Protein AF-A0AAW0DKE0-F1 (afdb_monomer_lite)

Sequence (280 aa):
MSTQSEEGISLPLLDVRGSENDANPDPFASAAAMEEGHASPSKTNTTNGSETITLESLSRRIDELESGLNAARLELEIGPRVKVTPWRLLNTFLVLGLGVYKSVSTYRGQDTAPTTIDWILGVLWALIAYWISFLENADLGPRGQFFFASDVSGALLPLLLCLIAASIGGLVIWGFIALMIFRADPGSAIEQIQLIIKGIGAMVVYVFVAGFICVACYHGCGCEPIRSSIKGLPDTSWWRHNPSRSHLRHTVFVLQVRATRVKFAVPSSRQQYVVAGPGS

pLDDT: mean 70.83, std 15.31, range [40.34, 96.69]

Organism: NCBI:txid2862362

Foldseek 3Di:
DDDDDDDDDDDDDDDPDDDDDDDDDDPPDDDDDDDDDDDDDDDDDPDPDPPPCDVVNVVVVVVVVVVVVVVVVVVVVVPPPPQDFLVNVVVVVVVVVLVVVVVVCVVVVNPPVSVVVCVVVVVVVVVVVVVLVVVVPDCDPPVNCNRVPPRCVVVCVVLVVQLVVQLVVLVVVLVVVLVVVVPPDPDDPVVNVVVVVVSVVVSVVSSVVSSVVVVCCVVPVPPCPVVVVPPDDSPPDPCNVCVVCVVVVVVVVVVVVVVVVVVPPDDPDDDDDDDDDDDD

Structure (mmCIF, N/CA/C/O backbone):
data_AF-A0AAW0DKE0-F1
#
_entry.id   AF-A0AAW0DKE0-F1
#
loop_
_atom_site.group_PDB
_atom_site.id
_atom_site.type_symbol
_atom_site.label_atom_id
_atom_site.label_alt_id
_atom_site.label_comp_id
_atom_site.label_asym_id
_atom_site.label_entity_id
_atom_site.label_seq_id
_atom_site.pdbx_PDB_ins_code
_atom_site.Cartn_x
_atom_site.Cartn_y
_atom_site.Cartn_z
_atom_site.occupancy
_atom_site.B_iso_or_equiv
_atom_site.auth_seq_id
_atom_site.auth_comp_id
_atom_site.auth_asym_id
_atom_site.auth_atom_id
_atom_site.pdbx_PDB_model_num
ATOM 1 N N . MET A 1 1 ? -25.747 30.816 -43.512 1.00 49.38 1 MET A N 1
ATOM 2 C CA . MET A 1 1 ? -25.411 30.386 -44.883 1.00 49.38 1 MET A CA 1
ATOM 3 C C . MET A 1 1 ? -23.938 30.702 -45.096 1.00 49.38 1 MET A C 1
ATOM 5 O O . MET A 1 1 ? -23.610 31.828 -45.423 1.00 49.38 1 MET A O 1
ATOM 9 N N . SER A 1 2 ? -23.063 29.752 -44.770 1.00 40.34 2 SER A N 1
ATOM 10 C CA . SER A 1 2 ? -21.626 29.798 -45.074 1.00 40.34 2 SER A CA 1
ATOM 11 C C . SER A 1 2 ? -21.044 28.421 -44.762 1.00 40.34 2 SER A C 1
ATOM 13 O O . SER A 1 2 ? -20.922 28.020 -43.607 1.00 40.34 2 SER A O 1
ATOM 15 N N . THR A 1 3 ? -20.801 27.686 -45.835 1.00 56.28 3 THR A N 1
ATOM 16 C CA . THR A 1 3 ? -20.231 26.345 -45.933 1.00 56.28 3 THR A CA 1
ATOM 17 C C . THR A 1 3 ? -18.706 26.404 -45.803 1.00 56.28 3 THR A C 1
ATOM 19 O O . THR A 1 3 ? -18.070 27.147 -46.546 1.00 56.28 3 THR A O 1
ATOM 22 N N . GLN A 1 4 ? -18.119 25.603 -44.914 1.00 47.53 4 GLN A N 1
ATOM 23 C CA . GLN A 1 4 ? -16.700 25.217 -44.936 1.00 47.53 4 GLN A CA 1
ATOM 24 C C . GLN A 1 4 ? -16.685 23.682 -44.930 1.00 47.53 4 GLN A C 1
ATOM 26 O O . GLN A 1 4 ? -17.215 23.079 -44.006 1.00 47.53 4 GLN A O 1
ATOM 31 N N . SER A 1 5 ? -16.439 23.047 -46.076 1.00 56.16 5 SER A N 1
ATOM 32 C CA . SER A 1 5 ? -15.127 22.758 -46.685 1.00 56.16 5 SER A CA 1
ATOM 33 C C . SER A 1 5 ? -14.508 21.516 -46.045 1.00 56.16 5 SER A C 1
ATOM 35 O O . SER A 1 5 ? -13.786 21.602 -45.058 1.00 56.16 5 SER A O 1
ATOM 37 N N . GLU A 1 6 ? -14.854 20.365 -46.621 1.00 52.19 6 GLU A N 1
ATOM 38 C CA . GLU A 1 6 ? -14.267 19.057 -46.343 1.00 52.19 6 GLU A CA 1
ATOM 39 C C . GLU A 1 6 ? -12.826 19.010 -46.873 1.00 52.19 6 GLU A C 1
ATOM 41 O O . GLU A 1 6 ? -12.595 19.160 -48.073 1.00 52.19 6 GLU A O 1
ATOM 46 N N . GLU A 1 7 ? -11.853 18.787 -45.990 1.00 56.72 7 GLU A N 1
ATOM 47 C CA . GLU A 1 7 ? -10.495 18.404 -46.378 1.00 56.72 7 GLU A CA 1
ATOM 48 C C . GLU A 1 7 ? -10.385 16.875 -46.388 1.00 56.72 7 GLU A C 1
ATOM 50 O O . GLU A 1 7 ? -10.538 16.200 -45.368 1.00 56.72 7 GLU A O 1
ATOM 55 N N . GLY A 1 8 ? -10.143 16.331 -47.582 1.00 54.06 8 GLY A N 1
ATOM 56 C CA . GLY A 1 8 ? -9.943 14.910 -47.829 1.00 54.06 8 GLY A CA 1
ATOM 57 C C . GLY A 1 8 ? -8.613 14.413 -47.267 1.00 54.06 8 GLY A C 1
ATOM 58 O O . GLY A 1 8 ? -7.536 14.816 -47.704 1.00 54.06 8 GLY A O 1
ATOM 59 N N . ILE A 1 9 ? -8.695 13.477 -46.324 1.00 59.59 9 ILE A N 1
ATOM 60 C CA . ILE A 1 9 ? -7.547 12.757 -45.775 1.00 59.59 9 ILE A CA 1
ATOM 61 C C . ILE A 1 9 ? -7.190 11.623 -46.741 1.00 59.59 9 ILE A C 1
ATOM 63 O O . ILE A 1 9 ? -7.891 10.618 -46.843 1.00 59.59 9 ILE A O 1
ATOM 67 N N . SER A 1 10 ? -6.085 11.799 -47.462 1.00 58.91 10 SER A N 1
ATOM 68 C CA . SER A 1 10 ? -5.490 10.771 -48.318 1.00 58.91 10 SER A CA 1
ATOM 69 C C . SER A 1 10 ? -4.652 9.818 -47.460 1.00 58.91 10 SER A C 1
ATOM 71 O O . SER A 1 10 ? -3.646 10.222 -46.879 1.00 58.91 10 SER A O 1
ATOM 73 N N . LEU A 1 11 ? -5.077 8.558 -47.356 1.00 59.28 11 LEU A N 1
ATOM 74 C CA . LEU A 1 11 ? -4.346 7.494 -46.660 1.00 59.28 11 LEU A CA 1
ATOM 75 C C . LEU A 1 11 ? -3.170 6.984 -47.517 1.00 59.28 11 LEU A C 1
ATOM 77 O O . LEU A 1 11 ? -3.368 6.703 -48.701 1.00 59.28 11 LEU A O 1
ATOM 81 N N . PRO A 1 12 ? -1.963 6.806 -46.949 1.00 58.62 12 PRO A N 1
ATOM 82 C CA . PRO A 1 12 ? -0.851 6.181 -47.653 1.00 58.62 12 PRO A CA 1
ATOM 83 C C . PRO A 1 12 ? -1.059 4.664 -47.766 1.00 58.62 12 PRO A C 1
ATOM 85 O O . PRO A 1 12 ? -1.181 3.945 -46.775 1.00 58.62 12 PRO A O 1
ATOM 88 N N . LEU A 1 13 ? -1.082 4.199 -49.013 1.00 53.81 13 LEU A N 1
ATOM 89 C CA . LEU A 1 13 ? -1.078 2.803 -49.432 1.00 53.81 13 LEU A CA 1
ATOM 90 C C . LEU A 1 13 ? 0.240 2.142 -48.979 1.00 53.81 13 LEU A C 1
ATOM 92 O O . LEU A 1 13 ? 1.298 2.402 -49.550 1.00 53.81 13 LEU A O 1
ATOM 96 N N . LEU A 1 14 ? 0.190 1.323 -47.927 1.00 55.09 14 LEU A N 1
ATOM 97 C CA . LEU A 1 14 ? 1.329 0.528 -47.459 1.00 55.09 14 LEU A CA 1
ATOM 98 C C . LEU A 1 14 ? 1.453 -0.741 -48.315 1.00 55.09 14 LEU A C 1
ATOM 100 O O . LEU A 1 14 ? 0.669 -1.679 -48.185 1.00 55.09 14 LEU A O 1
ATOM 104 N N . ASP A 1 15 ? 2.446 -0.726 -49.202 1.00 50.91 15 ASP A N 1
ATOM 105 C CA . ASP A 1 15 ? 2.913 -1.845 -50.022 1.00 50.91 15 ASP A CA 1
ATOM 106 C C . ASP A 1 15 ? 3.589 -2.902 -49.127 1.00 50.91 15 ASP A C 1
ATOM 108 O O . ASP A 1 15 ? 4.733 -2.750 -48.693 1.00 50.91 15 ASP A O 1
ATOM 112 N N . VAL A 1 16 ? 2.853 -3.966 -48.791 1.00 56.44 16 VAL A N 1
ATOM 113 C CA . VAL A 1 16 ? 3.382 -5.142 -48.084 1.00 56.44 16 VAL A CA 1
ATOM 114 C C . VAL A 1 16 ? 3.981 -6.082 -49.126 1.00 56.44 16 VAL A C 1
ATOM 116 O O . VAL A 1 16 ? 3.360 -7.049 -49.569 1.00 56.44 16 VAL A O 1
ATOM 119 N N . ARG A 1 17 ? 5.212 -5.775 -49.537 1.00 51.66 17 ARG A N 1
ATOM 120 C CA . ARG A 1 17 ? 6.017 -6.644 -50.393 1.00 51.66 17 ARG A CA 1
ATOM 121 C C . ARG A 1 17 ? 6.734 -7.680 -49.531 1.00 51.66 17 ARG A C 1
ATOM 123 O O . ARG A 1 17 ? 7.545 -7.341 -48.672 1.00 51.66 17 ARG A O 1
ATOM 130 N N . GLY A 1 18 ? 6.379 -8.943 -49.753 1.00 49.50 18 GLY A N 1
ATOM 131 C CA . GLY A 1 18 ? 6.913 -10.100 -49.047 1.00 49.50 18 GLY A CA 1
ATOM 132 C C . GLY A 1 18 ? 8.423 -10.270 -49.206 1.00 49.50 18 GLY A C 1
ATOM 133 O O . GLY A 1 18 ? 8.983 -10.045 -50.278 1.00 49.50 18 GLY A O 1
ATOM 134 N N . SER A 1 19 ? 9.054 -10.720 -48.123 1.00 47.91 19 SER A N 1
ATOM 135 C CA . SER A 1 19 ? 10.380 -11.330 -48.132 1.00 47.91 19 SER A CA 1
ATOM 136 C C . SER A 1 19 ? 10.222 -12.753 -47.615 1.00 47.91 19 SER A C 1
ATOM 138 O O . SER A 1 19 ? 10.311 -13.030 -46.421 1.00 47.91 19 SER A O 1
ATOM 140 N N . GLU A 1 20 ? 9.884 -13.624 -48.554 1.00 55.78 20 GLU A N 1
ATOM 141 C CA . GLU A 1 20 ? 9.979 -15.070 -48.459 1.00 55.78 20 GLU A CA 1
ATOM 142 C C . GLU A 1 20 ? 11.429 -15.458 -48.772 1.00 55.78 20 GLU A C 1
ATOM 144 O O . GLU A 1 20 ? 11.985 -14.955 -49.749 1.00 55.78 20 GLU A O 1
ATOM 149 N N . ASN A 1 21 ? 11.996 -16.319 -47.922 1.00 56.34 21 ASN A N 1
ATOM 150 C CA . ASN A 1 21 ? 13.281 -17.032 -47.998 1.00 56.34 21 ASN A CA 1
ATOM 151 C C . ASN A 1 21 ? 14.180 -16.710 -46.808 1.00 56.34 21 ASN A C 1
ATOM 153 O O . ASN A 1 21 ? 14.761 -15.639 -46.743 1.00 56.34 21 ASN A O 1
ATOM 157 N N . ASP A 1 22 ? 14.292 -17.676 -45.895 1.00 50.09 22 ASP A N 1
ATOM 158 C CA . ASP A 1 22 ? 15.595 -18.188 -45.476 1.00 50.09 22 ASP A CA 1
ATOM 159 C C . ASP A 1 22 ? 15.406 -19.550 -44.799 1.00 50.09 22 ASP A C 1
ATOM 161 O O . ASP A 1 22 ? 14.812 -19.699 -43.728 1.00 50.09 22 ASP A O 1
ATOM 165 N N . ALA A 1 23 ? 15.884 -20.571 -45.505 1.00 51.62 23 ALA A N 1
ATOM 166 C CA . ALA A 1 23 ? 15.991 -21.936 -45.038 1.00 51.62 23 ALA A CA 1
ATOM 167 C C . ALA A 1 23 ? 17.047 -22.006 -43.925 1.00 51.62 23 ALA A C 1
ATOM 169 O O . ALA A 1 23 ? 18.225 -21.742 -44.152 1.00 51.62 23 ALA A O 1
ATOM 170 N N . ASN A 1 24 ? 16.618 -22.381 -42.722 1.00 47.81 24 ASN A N 1
ATOM 171 C CA . ASN A 1 24 ? 17.503 -22.665 -41.599 1.00 47.81 24 ASN A CA 1
ATOM 172 C C . ASN A 1 24 ? 17.879 -24.163 -41.608 1.00 47.81 24 ASN A C 1
ATOM 174 O O . ASN A 1 24 ? 16.968 -24.988 -41.505 1.00 47.81 24 ASN A O 1
ATOM 178 N N . PRO A 1 25 ? 19.166 -24.538 -41.730 1.00 59.19 25 PRO A N 1
ATOM 179 C CA . PRO A 1 25 ? 19.597 -25.930 -41.652 1.00 59.19 25 PRO A CA 1
ATOM 180 C C . PRO A 1 25 ? 19.603 -26.455 -40.205 1.00 59.19 25 PRO A C 1
ATOM 182 O O . PRO A 1 25 ? 19.963 -25.756 -39.256 1.00 59.19 25 PRO A O 1
ATOM 185 N N . ASP A 1 26 ? 19.194 -27.713 -40.051 1.00 46.06 26 ASP A N 1
ATOM 186 C CA . ASP A 1 26 ? 19.057 -28.433 -38.783 1.00 46.06 26 ASP A CA 1
ATOM 187 C C . ASP A 1 26 ? 20.391 -28.586 -38.008 1.00 46.06 26 ASP A C 1
ATOM 189 O O . ASP A 1 26 ? 21.360 -29.116 -38.553 1.00 46.06 26 ASP A O 1
ATOM 193 N N . PRO A 1 27 ? 20.459 -28.222 -36.709 1.00 53.97 27 PRO A N 1
ATOM 194 C CA . PRO A 1 27 ? 21.689 -28.294 -35.907 1.00 53.97 27 PRO A CA 1
ATOM 195 C C . PRO A 1 27 ? 21.914 -29.619 -35.136 1.00 53.97 27 PRO A C 1
ATOM 197 O O . PRO A 1 27 ? 22.725 -29.651 -34.215 1.00 53.97 27 PRO A O 1
ATOM 200 N N . PHE A 1 28 ? 21.223 -30.721 -35.456 1.00 50.78 28 PHE A N 1
ATOM 201 C CA . PHE A 1 28 ? 21.205 -31.928 -34.596 1.00 50.78 28 PHE A CA 1
ATOM 202 C C . PHE A 1 28 ? 22.073 -33.122 -35.045 1.00 50.78 28 PHE A C 1
ATOM 204 O O . PHE A 1 28 ? 21.948 -34.208 -34.485 1.00 50.78 28 PHE A O 1
ATOM 211 N N . ALA A 1 29 ? 22.990 -32.956 -36.000 1.00 51.59 29 ALA A N 1
ATOM 212 C CA . ALA A 1 29 ? 23.684 -34.093 -36.621 1.00 51.59 29 ALA A CA 1
ATOM 213 C C . ALA A 1 29 ? 25.101 -34.436 -36.092 1.00 51.59 29 ALA A C 1
ATOM 215 O O . ALA A 1 29 ? 25.833 -35.134 -36.789 1.00 51.59 29 ALA A O 1
ATOM 216 N N . SER A 1 30 ? 25.565 -33.992 -34.913 1.00 52.53 30 SER A N 1
ATOM 217 C CA . SER A 1 30 ? 26.976 -34.257 -34.514 1.00 52.53 30 SER A CA 1
ATOM 218 C C . SER A 1 30 ? 27.252 -34.449 -33.018 1.00 52.53 30 SER A C 1
ATOM 220 O O . SER A 1 30 ? 28.153 -33.825 -32.470 1.00 52.53 30 SER A O 1
ATOM 222 N N . ALA A 1 31 ? 26.537 -35.355 -32.345 1.00 46.59 31 ALA A N 1
ATOM 223 C CA . ALA A 1 31 ? 26.860 -35.735 -30.961 1.00 46.59 31 ALA A CA 1
ATOM 224 C C . ALA A 1 31 ? 26.859 -37.258 -30.731 1.00 46.59 31 ALA A C 1
ATOM 226 O O . ALA A 1 31 ? 26.264 -37.750 -29.778 1.00 46.59 31 ALA A O 1
ATOM 227 N N . ALA A 1 32 ? 27.516 -38.015 -31.613 1.00 49.94 32 ALA A N 1
ATOM 228 C CA . ALA A 1 32 ? 27.713 -39.455 -31.439 1.00 49.94 32 ALA A CA 1
ATOM 229 C C . ALA A 1 32 ? 29.111 -39.881 -31.914 1.00 49.94 32 ALA A C 1
ATOM 231 O O . ALA A 1 32 ? 29.249 -40.469 -32.979 1.00 49.94 32 ALA A O 1
ATOM 232 N N . ALA A 1 33 ? 30.148 -39.542 -31.144 1.00 49.56 33 ALA A N 1
ATOM 233 C CA . ALA A 1 33 ? 31.450 -40.214 -31.173 1.00 49.56 33 ALA A CA 1
ATOM 234 C C . ALA A 1 33 ? 32.334 -39.684 -30.032 1.00 49.56 33 ALA A C 1
ATOM 236 O O . ALA A 1 33 ? 32.792 -38.551 -30.109 1.00 49.56 33 ALA A O 1
ATOM 237 N N . MET A 1 34 ? 32.544 -40.500 -28.995 1.00 45.69 34 MET A N 1
ATOM 238 C CA . MET A 1 34 ? 33.764 -40.634 -28.173 1.00 45.69 34 MET A CA 1
ATOM 239 C C . MET A 1 34 ? 33.384 -41.105 -26.767 1.00 45.69 34 MET A C 1
ATOM 241 O O . MET A 1 34 ? 33.300 -40.325 -25.823 1.00 45.69 34 MET A O 1
ATOM 245 N N . GLU A 1 35 ? 33.192 -42.413 -26.635 1.00 49.84 35 GLU A N 1
ATOM 246 C CA . GLU A 1 35 ? 33.301 -43.116 -25.363 1.00 49.84 35 GLU A CA 1
ATOM 247 C C . GLU A 1 35 ? 34.195 -44.333 -25.616 1.00 49.84 35 GLU A C 1
ATOM 249 O O . GLU A 1 35 ? 33.775 -45.264 -26.288 1.00 49.84 35 GLU A O 1
ATOM 254 N N . GLU A 1 36 ? 35.458 -44.258 -25.187 1.00 47.41 36 GLU A N 1
ATOM 255 C CA . GLU A 1 36 ? 36.278 -45.387 -24.721 1.00 47.41 36 GLU A CA 1
ATOM 256 C C . GLU A 1 36 ? 37.680 -44.870 -24.363 1.00 47.41 36 GLU A C 1
ATOM 258 O O . GLU A 1 36 ? 38.430 -44.382 -25.206 1.00 47.41 36 GLU A O 1
ATOM 263 N N . GLY A 1 37 ? 38.033 -44.944 -23.079 1.00 46.88 37 GLY A N 1
ATOM 264 C CA . GLY A 1 37 ? 39.319 -44.468 -22.578 1.00 46.88 37 GLY A CA 1
ATOM 265 C C . GLY A 1 37 ? 39.581 -44.919 -21.148 1.00 46.88 37 GLY A C 1
ATOM 266 O O . GLY A 1 37 ? 39.390 -44.165 -20.201 1.00 46.88 37 GLY A O 1
ATOM 267 N N . HIS A 1 38 ? 40.002 -46.175 -21.013 1.00 53.62 38 HIS A N 1
ATOM 268 C CA . HIS A 1 38 ? 40.580 -46.783 -19.815 1.00 53.62 38 HIS A CA 1
ATOM 269 C C . HIS A 1 38 ? 41.684 -45.930 -19.154 1.00 53.62 38 HIS A C 1
ATOM 271 O O . HIS A 1 38 ? 42.673 -45.603 -19.803 1.00 53.62 38 HIS A O 1
ATOM 277 N N . ALA A 1 39 ? 41.598 -45.725 -17.834 1.00 44.47 39 ALA A N 1
ATOM 278 C CA . ALA A 1 39 ? 42.749 -45.619 -16.923 1.00 44.47 39 ALA A CA 1
ATOM 279 C C . ALA A 1 39 ? 42.253 -45.819 -15.472 1.00 44.47 39 ALA A C 1
ATOM 281 O O . ALA A 1 39 ? 41.466 -45.034 -14.963 1.00 44.47 39 ALA A O 1
ATOM 282 N N . SER A 1 40 ? 42.470 -46.992 -14.876 1.00 51.78 40 SER A N 1
ATOM 283 C CA . SER A 1 40 ? 43.629 -47.361 -14.045 1.00 51.78 40 SER A CA 1
ATOM 284 C C . SER A 1 40 ? 43.595 -46.747 -12.625 1.00 51.78 40 SER A C 1
ATOM 286 O O . SER A 1 40 ? 43.734 -45.533 -12.476 1.00 51.78 40 SER A O 1
ATOM 288 N N . PRO A 1 41 ? 43.413 -47.561 -11.563 1.00 54.47 41 PRO A N 1
ATOM 289 C CA . PRO A 1 41 ? 43.302 -47.080 -10.189 1.00 54.47 41 PRO A CA 1
ATOM 290 C C . PRO A 1 41 ? 44.686 -46.743 -9.613 1.00 54.47 41 PRO A C 1
ATOM 292 O O . PRO A 1 41 ? 45.474 -47.627 -9.268 1.00 54.47 41 PRO A O 1
ATOM 295 N N . SER A 1 42 ? 44.983 -45.447 -9.500 1.00 50.97 42 SER A N 1
ATOM 296 C CA . SER A 1 42 ? 46.179 -44.949 -8.815 1.00 50.97 42 SER A CA 1
ATOM 297 C C . SER A 1 42 ? 46.011 -45.058 -7.297 1.00 50.97 42 SER A C 1
ATOM 299 O O . SER A 1 42 ? 45.052 -44.549 -6.716 1.00 50.97 42 SER A O 1
ATOM 301 N N . LYS A 1 43 ? 46.957 -45.756 -6.664 1.00 52.06 43 LYS A N 1
ATOM 302 C CA . LYS A 1 43 ? 47.043 -45.987 -5.220 1.00 52.06 43 LYS A CA 1
ATOM 303 C C . LYS A 1 43 ? 47.275 -44.668 -4.480 1.00 52.06 43 LYS A C 1
ATOM 305 O O . LYS A 1 43 ? 48.283 -43.997 -4.687 1.00 52.06 43 LYS A O 1
ATOM 310 N N . THR A 1 44 ? 46.372 -44.344 -3.563 1.00 47.75 44 THR A N 1
ATOM 311 C CA . THR A 1 44 ? 46.516 -43.257 -2.592 1.00 47.75 44 THR A CA 1
ATOM 312 C C . THR A 1 44 ? 47.561 -43.636 -1.540 1.00 47.75 44 THR A C 1
ATOM 314 O O . THR A 1 44 ? 47.274 -44.407 -0.624 1.00 47.75 44 THR A O 1
ATOM 317 N N . ASN A 1 45 ? 48.779 -43.106 -1.677 1.00 51.88 45 ASN A N 1
ATOM 318 C CA . ASN A 1 45 ? 49.764 -43.073 -0.597 1.00 51.88 45 ASN A CA 1
ATOM 319 C C . ASN A 1 45 ? 49.419 -41.913 0.344 1.00 51.88 45 ASN A C 1
ATOM 321 O O . ASN A 1 45 ? 49.587 -40.741 0.008 1.00 51.88 45 ASN A O 1
ATOM 325 N N . THR A 1 46 ? 48.928 -42.266 1.528 1.00 54.91 46 THR A N 1
ATOM 326 C CA . THR A 1 46 ? 48.666 -41.362 2.649 1.00 54.91 46 THR A CA 1
ATOM 327 C C . THR A 1 46 ? 49.995 -40.956 3.282 1.00 54.91 46 THR A C 1
ATOM 329 O O . THR A 1 46 ? 50.470 -41.574 4.233 1.00 54.91 46 THR A O 1
ATOM 332 N N . THR A 1 47 ? 50.637 -39.938 2.716 1.00 49.78 47 THR A N 1
ATOM 333 C CA . THR A 1 47 ? 51.799 -39.285 3.326 1.00 49.78 47 THR A CA 1
ATOM 334 C C . THR A 1 47 ? 51.296 -38.129 4.178 1.00 49.78 47 THR A C 1
ATOM 336 O O . THR A 1 47 ? 50.759 -37.157 3.654 1.00 49.78 47 THR A O 1
ATOM 339 N N . ASN A 1 48 ? 51.462 -38.252 5.496 1.00 57.81 48 ASN A N 1
ATOM 340 C CA . ASN A 1 48 ? 51.207 -37.205 6.484 1.00 57.81 48 ASN A CA 1
ATOM 341 C C . ASN A 1 48 ? 52.228 -36.068 6.301 1.00 57.81 48 ASN A C 1
ATOM 343 O O . ASN A 1 48 ? 53.205 -35.962 7.041 1.00 57.81 48 ASN A O 1
ATOM 347 N N . GLY A 1 49 ? 52.040 -35.262 5.259 1.00 53.50 49 GLY A N 1
ATOM 348 C CA . GLY A 1 49 ? 52.763 -34.022 5.035 1.00 53.50 49 GLY A CA 1
ATOM 349 C C . GLY A 1 49 ? 52.057 -32.908 5.787 1.00 53.50 49 GLY A C 1
ATOM 350 O O . GLY A 1 49 ? 50.954 -32.516 5.423 1.00 53.50 49 GLY A O 1
ATOM 351 N N . SER A 1 50 ? 52.686 -32.414 6.850 1.00 61.97 50 SER A N 1
ATOM 352 C CA . SER A 1 50 ? 52.316 -31.147 7.473 1.00 61.97 50 SER A CA 1
ATOM 353 C C . SER A 1 50 ? 52.568 -30.033 6.453 1.00 61.97 50 SER A C 1
ATOM 355 O O . SER A 1 50 ? 53.659 -29.467 6.414 1.00 61.97 50 SER A O 1
ATOM 357 N N . GLU A 1 51 ? 51.592 -29.771 5.581 1.00 58.91 51 GLU A N 1
ATOM 358 C CA . GLU A 1 51 ? 51.621 -28.670 4.621 1.00 58.91 51 GLU A CA 1
ATOM 359 C C . GLU A 1 51 ? 51.729 -27.352 5.391 1.00 58.91 51 GLU A C 1
ATOM 361 O O . GLU A 1 51 ? 50.766 -26.848 5.968 1.00 58.91 51 GLU A O 1
ATOM 366 N N . THR A 1 52 ? 52.931 -26.778 5.413 1.00 65.62 52 THR A N 1
ATOM 367 C CA . THR A 1 52 ? 53.126 -25.357 5.682 1.00 65.62 52 THR A CA 1
ATOM 368 C C . THR A 1 52 ? 52.378 -24.585 4.604 1.00 65.62 52 THR A C 1
ATOM 370 O O . THR A 1 52 ? 52.895 -24.383 3.506 1.00 65.62 52 THR A O 1
ATOM 373 N N . ILE A 1 53 ? 51.136 -24.213 4.913 1.00 70.25 53 ILE A N 1
ATOM 374 C CA . ILE A 1 53 ? 50.284 -23.363 4.085 1.00 70.25 53 ILE A CA 1
ATOM 375 C C . ILE A 1 53 ? 51.076 -22.088 3.790 1.00 70.25 53 ILE A C 1
ATOM 377 O O . ILE A 1 53 ? 51.330 -21.275 4.680 1.00 70.25 53 ILE A O 1
ATOM 381 N N . THR A 1 54 ? 51.527 -21.935 2.548 1.00 85.31 54 THR A N 1
ATOM 382 C CA . THR A 1 54 ? 52.274 -20.752 2.125 1.00 85.31 54 THR A CA 1
ATOM 383 C C . THR A 1 54 ? 51.319 -19.564 2.087 1.00 85.31 54 THR A C 1
ATOM 385 O O . THR A 1 54 ? 50.185 -19.688 1.618 1.00 85.31 54 THR A O 1
ATOM 388 N N . LEU A 1 55 ? 51.759 -18.402 2.577 1.00 86.62 55 LEU A N 1
ATOM 389 C CA . LEU A 1 55 ? 50.932 -17.187 2.628 1.00 86.62 55 LEU A CA 1
ATOM 390 C C . LEU A 1 55 ? 50.337 -16.807 1.259 1.00 86.62 55 LEU A C 1
ATOM 392 O O . LEU A 1 55 ? 49.223 -16.296 1.195 1.00 86.62 55 LEU A O 1
ATOM 396 N N . GLU A 1 56 ? 51.023 -17.134 0.163 1.00 88.31 56 GLU A N 1
ATOM 397 C CA . GLU A 1 56 ? 50.531 -16.913 -1.203 1.00 88.31 56 GLU A CA 1
ATOM 398 C C . GLU A 1 56 ? 49.282 -17.742 -1.534 1.00 88.31 56 GLU A C 1
ATOM 400 O O . GLU A 1 56 ? 48.347 -17.239 -2.159 1.00 88.31 56 GLU A O 1
ATOM 405 N N . SER A 1 57 ? 49.221 -18.995 -1.071 1.00 88.62 57 SER A N 1
ATOM 406 C CA . SER A 1 57 ? 48.039 -19.846 -1.265 1.00 88.62 57 SER A CA 1
ATOM 407 C C . SER A 1 57 ? 46.813 -19.300 -0.526 1.00 88.62 57 SER A C 1
ATOM 409 O O . SER A 1 57 ? 45.681 -19.444 -0.990 1.00 88.62 57 SER A O 1
ATOM 411 N N . LEU A 1 58 ? 47.050 -18.627 0.601 1.00 92.44 58 LEU A N 1
ATOM 412 C CA . LEU A 1 58 ? 46.022 -18.009 1.428 1.00 92.44 58 LEU A CA 1
ATOM 413 C C . LEU A 1 58 ? 45.515 -16.710 0.787 1.00 92.44 58 LEU A C 1
ATOM 415 O O . LEU A 1 58 ? 44.305 -16.513 0.713 1.00 92.44 58 LEU A O 1
ATOM 419 N N . SER A 1 59 ? 46.415 -15.892 0.230 1.00 94.75 59 SER A N 1
ATOM 420 C CA . SER A 1 59 ? 46.050 -14.686 -0.529 1.00 94.75 59 SER A CA 1
ATOM 421 C C . SER A 1 59 ? 45.151 -15.015 -1.722 1.00 94.75 59 SER A C 1
ATOM 423 O O . SER A 1 59 ? 44.103 -14.400 -1.886 1.00 94.75 59 SER A O 1
ATOM 425 N N . ARG A 1 60 ? 45.489 -16.048 -2.506 1.00 94.12 60 ARG A N 1
ATOM 426 C CA . ARG A 1 60 ? 44.687 -16.442 -3.677 1.00 94.12 60 ARG A CA 1
ATOM 427 C C . ARG A 1 60 ? 43.265 -16.877 -3.302 1.00 94.12 60 ARG A C 1
ATOM 429 O O . ARG A 1 60 ? 42.314 -16.550 -4.002 1.00 94.12 60 ARG A O 1
ATOM 436 N N . ARG A 1 61 ? 43.109 -17.593 -2.183 1.00 95.06 61 ARG A N 1
ATOM 437 C CA . ARG A 1 61 ? 41.785 -18.009 -1.689 1.00 95.06 61 ARG A CA 1
ATOM 438 C C . ARG A 1 61 ? 40.934 -16.823 -1.244 1.00 95.06 61 ARG A C 1
ATOM 440 O O . ARG A 1 61 ? 39.719 -16.875 -1.403 1.00 95.06 61 ARG A O 1
ATOM 447 N N . ILE A 1 62 ? 41.553 -15.778 -0.692 1.00 96.25 62 ILE A N 1
ATOM 448 C CA . ILE A 1 62 ? 40.850 -14.549 -0.302 1.00 96.25 62 ILE A CA 1
ATOM 449 C C . ILE A 1 62 ? 40.305 -13.841 -1.549 1.00 96.25 62 ILE A C 1
ATOM 451 O O . ILE A 1 62 ? 39.123 -13.503 -1.566 1.00 96.25 62 ILE A O 1
ATOM 455 N N . ASP A 1 63 ? 41.098 -13.726 -2.616 1.00 96.31 63 ASP A N 1
ATOM 456 C CA . ASP A 1 63 ? 40.661 -13.098 -3.873 1.00 96.31 63 ASP A CA 1
ATOM 457 C C . ASP A 1 63 ? 39.524 -13.887 -4.561 1.00 96.31 63 ASP A C 1
ATOM 459 O O . ASP A 1 63 ? 38.559 -13.315 -5.083 1.00 96.31 63 ASP A O 1
ATOM 463 N N . GLU A 1 64 ? 39.587 -15.222 -4.531 1.00 96.06 64 GLU A N 1
ATOM 464 C CA . GLU A 1 64 ? 38.515 -16.093 -5.039 1.00 96.06 64 GLU A CA 1
ATOM 465 C C . GLU A 1 64 ? 37.218 -15.937 -4.228 1.00 96.06 64 GLU A C 1
ATOM 467 O O . GLU A 1 64 ? 36.131 -15.837 -4.803 1.00 96.06 64 GLU A O 1
ATOM 472 N N . LEU A 1 65 ? 37.317 -15.844 -2.899 1.00 96.44 65 LEU A N 1
ATOM 473 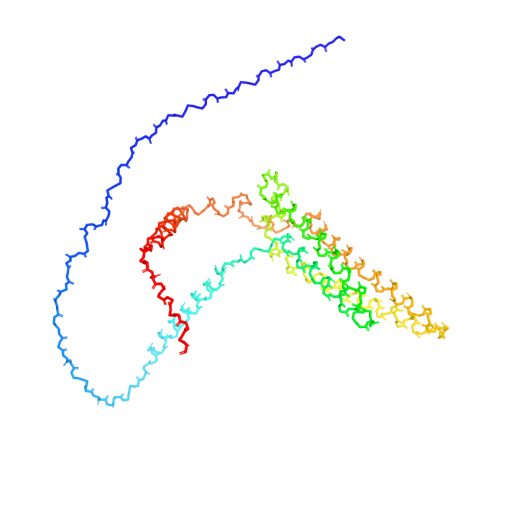C CA . LEU A 1 65 ? 36.171 -15.589 -2.022 1.00 96.44 65 LEU A CA 1
ATOM 474 C C . LEU A 1 65 ? 35.572 -14.199 -2.248 1.00 96.44 65 LEU A C 1
ATOM 476 O O . LEU A 1 65 ? 34.349 -14.067 -2.295 1.00 96.44 65 LEU A O 1
ATOM 480 N N . GLU A 1 66 ? 36.403 -13.174 -2.420 1.00 96.69 66 GLU A N 1
ATOM 481 C CA . GLU A 1 66 ? 35.943 -11.806 -2.648 1.00 96.69 66 GLU A CA 1
ATOM 482 C C . GLU A 1 66 ? 35.268 -11.658 -4.018 1.00 96.69 66 GLU A C 1
ATOM 484 O O . GLU A 1 66 ? 34.193 -11.062 -4.127 1.00 96.69 66 GLU A O 1
ATOM 489 N N . SER A 1 67 ? 35.831 -12.268 -5.063 1.00 95.81 67 SER A N 1
ATOM 490 C CA . SER A 1 67 ? 35.207 -12.281 -6.390 1.00 95.81 67 SER A CA 1
ATOM 491 C C . SER A 1 67 ? 33.880 -13.051 -6.402 1.00 95.81 67 SER A C 1
ATOM 493 O O . SER A 1 67 ? 32.896 -12.557 -6.963 1.00 95.81 67 SER A O 1
ATOM 495 N N . GLY A 1 68 ? 33.805 -14.199 -5.719 1.00 94.25 68 GLY A N 1
ATOM 496 C CA . GLY A 1 68 ? 32.569 -14.966 -5.554 1.00 94.25 68 GLY A CA 1
ATOM 497 C C . GLY A 1 68 ? 31.503 -14.204 -4.762 1.00 94.25 68 GLY A C 1
ATOM 498 O O . GLY A 1 68 ? 30.336 -14.177 -5.159 1.00 94.25 68 GLY A O 1
ATOM 499 N N . LEU A 1 69 ? 31.901 -13.515 -3.690 1.00 94.69 69 LEU A N 1
ATOM 500 C CA . LEU A 1 69 ? 31.008 -12.673 -2.893 1.00 94.69 69 LEU A CA 1
ATOM 501 C C . LEU A 1 69 ? 30.470 -11.493 -3.712 1.00 94.69 69 LEU A C 1
ATOM 503 O O . LEU A 1 69 ? 29.278 -11.192 -3.644 1.00 94.69 69 LEU A O 1
ATOM 507 N N . ASN A 1 70 ? 31.317 -10.848 -4.516 1.00 95.19 70 ASN A N 1
ATOM 508 C CA . ASN A 1 70 ? 30.909 -9.745 -5.384 1.00 95.19 70 ASN A CA 1
ATOM 509 C C . ASN A 1 70 ? 29.972 -10.212 -6.508 1.00 95.19 70 ASN A C 1
ATOM 511 O O . ASN A 1 70 ? 28.994 -9.524 -6.802 1.00 95.19 70 ASN A O 1
ATOM 515 N N . ALA A 1 71 ? 30.205 -11.393 -7.087 1.00 89.69 71 ALA A N 1
ATOM 516 C CA . ALA A 1 71 ? 29.303 -11.991 -8.070 1.00 89.69 71 ALA A CA 1
ATOM 517 C C . ALA A 1 71 ? 27.936 -12.336 -7.455 1.00 89.69 71 ALA A C 1
ATOM 519 O O . ALA A 1 71 ? 26.905 -11.969 -8.019 1.00 89.69 71 ALA A O 1
ATOM 520 N N . ALA A 1 72 ? 27.919 -12.947 -6.266 1.00 84.88 72 ALA A N 1
ATOM 521 C CA . ALA A 1 72 ? 26.687 -13.248 -5.536 1.00 84.88 72 ALA A CA 1
ATOM 522 C C . ALA A 1 72 ? 25.934 -11.971 -5.130 1.00 84.88 72 ALA A C 1
ATOM 524 O O . ALA A 1 72 ? 24.709 -11.909 -5.222 1.00 84.88 72 ALA A O 1
ATOM 525 N N . ARG A 1 73 ? 26.657 -10.916 -4.733 1.00 86.81 73 ARG A N 1
ATOM 526 C CA . ARG A 1 73 ? 26.074 -9.601 -4.442 1.00 86.81 73 ARG A CA 1
ATOM 527 C C . ARG A 1 73 ? 25.437 -8.986 -5.686 1.00 86.81 73 ARG A C 1
ATOM 529 O O . ARG A 1 73 ? 24.334 -8.458 -5.581 1.00 86.81 73 ARG A O 1
ATOM 536 N N . LEU A 1 74 ? 26.088 -9.095 -6.845 1.00 83.44 74 LEU A N 1
ATOM 537 C CA . LEU A 1 74 ? 25.545 -8.618 -8.117 1.00 83.44 74 LEU A CA 1
ATOM 538 C C . LEU A 1 74 ? 24.294 -9.410 -8.521 1.00 83.44 74 LEU A C 1
ATOM 540 O O . LEU A 1 74 ? 23.317 -8.832 -8.991 1.00 83.44 74 LEU A O 1
ATOM 544 N N . GLU A 1 75 ? 24.296 -10.725 -8.305 1.00 80.56 75 GLU A N 1
ATOM 545 C CA . GLU A 1 75 ? 23.146 -11.586 -8.583 1.00 80.56 75 GLU A CA 1
ATOM 546 C C . GLU A 1 75 ? 21.959 -11.253 -7.665 1.00 80.56 75 GLU A C 1
ATOM 548 O O . GLU A 1 75 ? 20.819 -11.159 -8.125 1.00 80.56 75 GLU A O 1
ATOM 553 N N . LEU A 1 76 ? 22.232 -10.950 -6.392 1.00 78.44 76 LEU A N 1
ATOM 554 C CA . LEU A 1 76 ? 21.228 -10.488 -5.432 1.00 78.44 76 LEU A CA 1
ATOM 555 C C . LEU A 1 76 ? 20.697 -9.085 -5.781 1.00 78.44 76 LEU A C 1
ATOM 557 O O . LEU A 1 76 ? 19.530 -8.786 -5.530 1.00 78.44 76 LEU A O 1
ATOM 561 N N . GLU A 1 77 ? 21.512 -8.245 -6.426 1.00 74.38 77 GLU A N 1
ATOM 562 C CA . GLU A 1 77 ? 21.103 -6.931 -6.941 1.00 74.38 77 GLU A CA 1
ATOM 563 C C . GLU A 1 77 ? 20.266 -7.004 -8.235 1.00 74.38 77 GLU A C 1
ATOM 565 O O . GLU A 1 77 ? 19.473 -6.094 -8.513 1.00 74.38 77 GLU A O 1
ATOM 570 N N . ILE A 1 78 ? 20.419 -8.088 -9.008 1.00 74.62 78 ILE A N 1
ATOM 571 C CA . ILE A 1 78 ? 19.704 -8.363 -10.271 1.00 74.62 78 ILE A CA 1
ATOM 572 C C . ILE A 1 78 ? 18.465 -9.249 -10.049 1.00 74.62 78 ILE A C 1
ATOM 574 O O . ILE A 1 78 ? 17.687 -9.469 -10.985 1.00 74.62 78 ILE A O 1
ATOM 578 N N . GLY A 1 79 ? 18.222 -9.702 -8.814 1.00 75.94 79 GLY A N 1
ATOM 579 C CA . GLY A 1 79 ? 16.996 -10.402 -8.442 1.00 75.94 79 GLY A CA 1
ATOM 580 C C . GLY A 1 79 ? 15.759 -9.681 -9.002 1.00 75.94 79 GLY A C 1
ATOM 581 O O . GLY A 1 79 ? 15.757 -8.446 -9.050 1.00 75.94 79 GLY A O 1
ATOM 582 N N . PRO A 1 80 ? 14.722 -10.406 -9.475 1.00 74.75 80 PRO A N 1
ATOM 583 C CA . PRO A 1 80 ? 13.566 -9.803 -10.128 1.00 74.75 80 PRO A CA 1
ATOM 584 C C . PRO A 1 80 ? 12.983 -8.703 -9.242 1.00 74.75 80 PRO A C 1
ATOM 586 O O . PRO A 1 80 ? 12.308 -8.985 -8.251 1.00 74.75 80 PRO A O 1
ATOM 589 N N . ARG A 1 81 ? 13.275 -7.438 -9.569 1.00 73.25 81 ARG A N 1
ATOM 590 C CA . ARG A 1 81 ? 12.773 -6.314 -8.784 1.00 73.25 81 ARG A CA 1
ATOM 591 C C . ARG A 1 81 ? 11.261 -6.361 -8.880 1.00 73.25 81 ARG A C 1
ATOM 593 O O . ARG A 1 81 ? 10.693 -6.220 -9.966 1.00 73.25 81 ARG A O 1
ATOM 600 N N . VAL A 1 82 ? 10.619 -6.626 -7.747 1.00 80.19 82 VAL A N 1
ATOM 601 C CA . VAL A 1 82 ? 9.166 -6.607 -7.653 1.00 80.19 82 VAL A CA 1
ATOM 602 C C . VAL A 1 82 ? 8.753 -5.176 -7.938 1.00 80.19 82 VAL A C 1
ATOM 604 O O . VAL A 1 82 ? 8.959 -4.289 -7.115 1.00 80.19 82 VAL A O 1
ATOM 607 N N . LYS A 1 83 ? 8.211 -4.948 -9.134 1.00 83.00 83 LYS A N 1
ATOM 608 C CA . LYS A 1 83 ? 7.699 -3.637 -9.515 1.00 83.00 83 LYS A CA 1
ATOM 609 C C . LYS A 1 83 ? 6.602 -3.260 -8.533 1.00 83.00 83 LYS A C 1
ATOM 611 O O . LYS A 1 83 ? 5.573 -3.941 -8.440 1.00 83.00 83 LYS A O 1
ATOM 616 N N . VAL A 1 84 ? 6.851 -2.196 -7.782 1.00 84.50 84 VAL A N 1
ATOM 617 C CA . VAL A 1 84 ? 5.866 -1.625 -6.877 1.00 84.50 84 VAL A CA 1
ATOM 618 C C . VAL A 1 84 ? 5.100 -0.600 -7.690 1.00 84.50 84 VAL A C 1
ATOM 620 O O . VAL A 1 84 ? 5.611 0.474 -7.993 1.00 84.50 84 VAL A O 1
ATOM 623 N N . THR A 1 85 ? 3.894 -0.973 -8.103 1.00 88.88 85 THR A N 1
ATOM 624 C CA . THR A 1 85 ? 2.999 -0.092 -8.853 1.00 88.88 85 THR A CA 1
ATOM 625 C C . THR A 1 85 ? 2.063 0.627 -7.877 1.00 88.88 85 THR A C 1
ATOM 627 O O . THR A 1 85 ? 1.732 0.060 -6.826 1.00 88.88 85 THR A O 1
ATOM 630 N N . PRO A 1 86 ? 1.593 1.849 -8.192 1.00 84.81 86 PRO A N 1
ATOM 631 C CA . PRO A 1 86 ? 0.609 2.561 -7.374 1.00 84.81 86 PRO A CA 1
ATOM 632 C C . PRO A 1 86 ? -0.629 1.708 -7.065 1.00 84.81 86 PRO A C 1
ATOM 634 O O . PRO A 1 86 ? -1.130 1.711 -5.941 1.00 84.81 86 PRO A O 1
ATOM 637 N N . TRP A 1 87 ? -1.062 0.897 -8.033 1.00 87.31 87 TRP A N 1
ATOM 638 C CA . TRP A 1 87 ? -2.155 -0.058 -7.869 1.00 87.31 87 TRP A CA 1
ATOM 639 C C . TRP A 1 87 ? -1.918 -1.085 -6.747 1.00 87.31 87 TRP A C 1
ATOM 641 O O . TRP A 1 87 ? -2.804 -1.352 -5.930 1.00 87.31 87 TRP A O 1
ATOM 651 N N . ARG A 1 88 ? -0.709 -1.656 -6.665 1.00 86.94 88 ARG A N 1
ATOM 652 C CA . ARG A 1 88 ? -0.344 -2.616 -5.606 1.00 86.94 88 ARG A CA 1
ATOM 653 C C . ARG A 1 88 ? -0.261 -1.948 -4.237 1.00 86.94 88 ARG A C 1
ATOM 655 O O . ARG A 1 88 ? -0.664 -2.550 -3.241 1.00 86.94 88 ARG A O 1
ATOM 662 N N . LEU A 1 89 ? 0.217 -0.705 -4.185 1.00 83.88 89 LEU A N 1
ATOM 663 C CA . LEU A 1 89 ? 0.227 0.077 -2.948 1.00 83.88 89 LEU A CA 1
ATOM 664 C C . LEU A 1 89 ? -1.188 0.338 -2.441 1.00 83.88 89 LEU A C 1
ATOM 666 O O . LEU A 1 89 ? -1.458 0.067 -1.275 1.00 83.88 89 LEU A O 1
ATOM 670 N N . LEU A 1 90 ? -2.098 0.782 -3.310 1.00 84.81 90 LEU A N 1
ATOM 671 C CA . LEU A 1 90 ? -3.490 1.042 -2.942 1.00 84.81 90 LEU A CA 1
ATOM 672 C C . LEU A 1 90 ? -4.163 -0.200 -2.337 1.00 84.81 90 LEU A C 1
ATOM 674 O O . LEU A 1 90 ? -4.762 -0.114 -1.267 1.00 84.81 90 LEU A O 1
ATOM 678 N N . ASN A 1 91 ? -3.992 -1.363 -2.973 1.00 88.12 91 ASN A N 1
ATOM 679 C CA . ASN A 1 91 ? -4.491 -2.635 -2.445 1.00 88.12 91 ASN A CA 1
ATOM 680 C C . ASN A 1 91 ? -3.912 -2.958 -1.060 1.00 88.12 91 ASN A C 1
ATOM 682 O O . ASN A 1 91 ? -4.641 -3.360 -0.156 1.00 88.12 91 ASN A O 1
ATOM 686 N N . THR A 1 92 ? -2.608 -2.745 -0.876 1.00 86.44 92 THR A N 1
ATOM 687 C CA . THR A 1 92 ? -1.929 -3.024 0.397 1.00 86.44 92 THR A CA 1
ATOM 688 C C . THR A 1 92 ? -2.436 -2.100 1.507 1.00 86.44 92 THR A C 1
ATOM 690 O O . THR A 1 92 ? -2.733 -2.564 2.607 1.00 86.44 92 THR A O 1
ATOM 693 N N . PHE A 1 93 ? -2.604 -0.805 1.217 1.00 82.75 93 PHE A N 1
ATOM 694 C CA . PHE A 1 93 ? -3.166 0.165 2.160 1.00 82.75 93 PHE A CA 1
ATOM 695 C C . PHE A 1 93 ? -4.600 -0.169 2.559 1.00 82.75 93 PHE A C 1
ATOM 697 O O . PHE A 1 93 ? -4.958 -0.014 3.725 1.00 82.75 93 PHE A O 1
ATOM 704 N N . LEU A 1 94 ? -5.412 -0.652 1.621 1.00 86.25 94 LEU A N 1
ATOM 705 C CA . LEU A 1 94 ? -6.798 -0.997 1.905 1.00 86.25 94 LEU A CA 1
ATOM 706 C C . LEU A 1 94 ? -6.903 -2.229 2.812 1.00 86.25 94 LEU A C 1
ATOM 708 O O . LEU A 1 94 ? -7.629 -2.192 3.803 1.00 86.25 94 LEU A O 1
ATOM 712 N N . VAL A 1 95 ? -6.112 -3.273 2.545 1.00 87.88 95 VAL A N 1
ATOM 713 C CA . VAL A 1 95 ? -6.029 -4.461 3.414 1.00 87.88 95 VAL A CA 1
ATOM 714 C C . VAL A 1 95 ? -5.541 -4.086 4.815 1.00 87.88 95 VAL A C 1
ATOM 716 O O . VAL A 1 95 ? -6.132 -4.513 5.808 1.00 87.88 95 VAL A O 1
ATOM 719 N N . LEU A 1 96 ? -4.504 -3.249 4.912 1.00 85.06 96 LEU A N 1
ATOM 720 C CA . LEU A 1 96 ? -4.011 -2.751 6.198 1.00 85.06 96 LEU A CA 1
ATOM 721 C C . LEU A 1 96 ? -5.083 -1.943 6.943 1.00 85.06 96 LEU A C 1
ATOM 723 O O . LEU A 1 96 ? -5.298 -2.167 8.133 1.00 85.06 96 LEU A O 1
ATOM 727 N N . GLY A 1 97 ? -5.790 -1.048 6.249 1.00 81.19 97 GLY A N 1
ATOM 728 C CA . GLY A 1 97 ? -6.865 -0.238 6.825 1.00 81.19 97 GLY A CA 1
ATOM 729 C C . GLY A 1 97 ? -8.011 -1.084 7.381 1.00 81.19 97 GLY A C 1
ATOM 730 O O . GLY A 1 97 ? -8.446 -0.857 8.512 1.00 81.19 97 GLY A O 1
ATOM 731 N N . LEU A 1 98 ? -8.450 -2.103 6.635 1.00 84.81 98 LEU A N 1
ATOM 732 C CA . LEU A 1 98 ? -9.474 -3.050 7.090 1.00 84.81 98 LEU A CA 1
ATOM 733 C C . LEU A 1 98 ? -9.002 -3.863 8.304 1.00 84.81 98 LEU A C 1
ATOM 735 O O . LEU A 1 98 ? -9.756 -4.023 9.264 1.00 84.81 98 LEU A O 1
ATOM 739 N N . GLY A 1 99 ? -7.743 -4.315 8.312 1.00 84.88 99 GLY A N 1
ATOM 740 C CA . GLY A 1 99 ? -7.161 -5.037 9.447 1.00 84.88 99 GLY A CA 1
ATOM 741 C C . GLY A 1 99 ? -7.114 -4.200 10.730 1.00 84.88 99 GLY A C 1
ATOM 742 O O . GLY A 1 99 ? -7.488 -4.680 11.806 1.00 84.88 99 GLY A O 1
ATOM 743 N N . VAL A 1 100 ? -6.722 -2.926 10.621 1.00 82.31 100 VAL A N 1
ATOM 744 C CA . VAL A 1 100 ? -6.720 -1.985 11.754 1.00 82.31 100 VAL A CA 1
ATOM 745 C C . VAL A 1 100 ? -8.145 -1.718 12.235 1.00 82.31 100 VAL A C 1
ATOM 747 O O . VAL A 1 100 ? -8.408 -1.819 13.434 1.00 82.31 100 VAL A O 1
ATOM 750 N N . TYR A 1 101 ? -9.076 -1.438 11.319 1.00 83.25 101 TYR A N 1
ATOM 751 C CA . TYR A 1 101 ? -10.483 -1.214 11.657 1.00 83.25 101 TYR A CA 1
ATOM 752 C C . TYR A 1 101 ? -11.080 -2.403 12.420 1.00 83.25 101 TYR A C 1
ATOM 754 O O . TYR A 1 101 ? -11.695 -2.226 13.473 1.00 83.25 101 TYR A O 1
ATOM 762 N N . LYS A 1 102 ? -10.833 -3.624 11.934 1.00 81.81 102 LYS A N 1
ATOM 763 C CA . LYS A 1 102 ? -11.291 -4.860 12.572 1.00 81.81 102 LYS A CA 1
ATOM 764 C C . LYS A 1 102 ? -10.722 -5.015 13.976 1.00 81.81 102 LYS A C 1
ATOM 766 O O . LYS A 1 102 ? -11.481 -5.255 14.907 1.00 81.81 102 LYS A O 1
ATOM 771 N N . SER A 1 103 ? -9.417 -4.794 14.132 1.00 85.12 103 SER A N 1
ATOM 772 C CA . SER A 1 103 ? -8.742 -4.872 15.431 1.00 85.12 103 SER A CA 1
ATOM 773 C C . SER A 1 103 ? -9.379 -3.918 16.446 1.00 85.12 103 SER A C 1
ATOM 775 O O . SER A 1 103 ? -9.720 -4.327 17.554 1.00 85.12 103 SER A O 1
ATOM 777 N N . VAL A 1 104 ? -9.624 -2.664 16.049 1.00 81.12 104 VAL A N 1
ATOM 778 C CA . VAL A 1 104 ? -10.260 -1.653 16.911 1.00 81.12 104 VAL A CA 1
ATOM 779 C C . VAL A 1 104 ? -11.691 -2.042 17.293 1.00 81.12 104 VAL A C 1
ATOM 781 O O . VAL A 1 104 ? -12.078 -1.864 18.448 1.00 81.12 104 VAL A O 1
ATOM 784 N N . SER A 1 105 ? -12.476 -2.581 16.361 1.00 81.44 105 SER A N 1
ATOM 785 C CA . SER A 1 105 ? -13.849 -3.019 16.644 1.00 81.44 105 SER A CA 1
ATOM 786 C C . SER A 1 105 ? -13.901 -4.243 17.561 1.00 81.44 105 SER A C 1
ATOM 788 O O . SER A 1 105 ? -14.730 -4.279 18.472 1.00 81.44 105 SER A O 1
ATOM 790 N N . THR A 1 106 ? -12.983 -5.202 17.401 1.00 85.56 106 THR A N 1
ATOM 791 C CA . THR A 1 106 ? -12.876 -6.363 18.298 1.00 85.56 106 THR A CA 1
ATOM 792 C C . THR A 1 106 ? -12.542 -5.936 19.728 1.00 85.56 106 THR A C 1
ATOM 794 O O . THR A 1 106 ? -13.154 -6.433 20.670 1.00 85.56 106 THR A O 1
ATOM 797 N N . TYR A 1 107 ? -11.667 -4.941 19.916 1.00 87.25 107 TYR A N 1
ATOM 798 C CA . TYR A 1 107 ? -11.390 -4.395 21.252 1.00 87.25 107 TYR A CA 1
ATOM 799 C C . TYR A 1 107 ? -12.615 -3.770 21.940 1.00 87.25 107 TYR A C 1
ATOM 801 O O . TYR A 1 107 ? -12.605 -3.598 23.157 1.00 87.25 107 TYR A O 1
ATOM 809 N N . ARG A 1 108 ? -13.680 -3.441 21.197 1.00 84.75 108 ARG A N 1
ATOM 810 C CA . ARG A 1 108 ? -14.929 -2.883 21.743 1.00 84.75 108 ARG A CA 1
ATOM 811 C C . ARG A 1 108 ? -15.992 -3.937 22.058 1.00 84.75 108 ARG A C 1
ATOM 813 O O . ARG A 1 108 ? -17.099 -3.560 22.434 1.00 84.75 108 ARG A O 1
ATOM 820 N N . GLY A 1 109 ? -15.692 -5.226 21.883 1.00 90.81 109 GLY A N 1
ATOM 821 C CA . GLY A 1 109 ? -16.653 -6.314 22.104 1.00 90.81 109 GLY A CA 1
ATOM 822 C C . GLY A 1 109 ? -17.835 -6.300 21.126 1.00 90.81 109 GLY A C 1
ATOM 823 O O . GLY A 1 109 ? -18.903 -6.822 21.434 1.00 90.81 109 GLY A O 1
ATOM 824 N N . GLN A 1 110 ? -17.682 -5.655 19.966 1.00 84.38 110 GLN A N 1
ATOM 825 C CA . GLN A 1 110 ? -18.678 -5.684 18.899 1.00 84.38 110 GLN A CA 1
ATOM 826 C C . GLN A 1 110 ? -18.336 -6.829 17.946 1.00 84.38 110 GLN A C 1
ATOM 828 O O . GLN A 1 110 ? -17.533 -6.641 17.040 1.00 84.38 110 GLN A O 1
ATOM 833 N N . ASP A 1 111 ? -18.936 -8.003 18.123 1.00 83.50 111 ASP A N 1
ATOM 834 C CA . ASP A 1 111 ? -18.549 -9.184 17.329 1.00 83.50 111 ASP A CA 1
ATOM 835 C C . ASP A 1 111 ? -19.259 -9.262 15.962 1.00 83.50 111 ASP A C 1
ATOM 837 O O . ASP A 1 111 ? -18.701 -9.733 14.967 1.00 83.50 111 ASP A O 1
ATOM 841 N N . THR A 1 112 ? -20.490 -8.753 15.865 1.00 88.12 112 THR A N 1
ATOM 842 C CA . THR A 1 112 ? -21.328 -8.888 14.659 1.00 88.12 112 THR A CA 1
ATOM 843 C C . THR A 1 112 ? -21.181 -7.728 13.674 1.00 88.12 112 THR A C 1
ATOM 845 O O . THR A 1 112 ? -21.069 -7.953 12.468 1.00 88.12 112 THR A O 1
ATOM 848 N N . ALA A 1 113 ? -21.123 -6.488 14.165 1.00 80.88 113 ALA A N 1
ATOM 849 C CA . ALA A 1 113 ? -21.016 -5.292 13.327 1.00 80.88 113 ALA A CA 1
ATOM 850 C C . ALA A 1 113 ? -19.762 -5.254 12.419 1.00 80.88 113 ALA A C 1
ATOM 852 O O . ALA A 1 113 ? -19.927 -5.078 11.207 1.00 80.88 113 ALA A O 1
ATOM 853 N N . PRO A 1 114 ? -18.522 -5.463 12.914 1.00 83.69 114 PRO A N 1
ATOM 854 C CA . PRO A 1 114 ? -17.337 -5.381 12.059 1.00 83.69 114 PRO A CA 1
ATOM 855 C C . PRO A 1 114 ? -17.321 -6.470 10.995 1.00 83.69 114 PRO A C 1
ATOM 857 O O . PRO A 1 114 ? -16.888 -6.210 9.879 1.00 83.69 114 PRO A O 1
ATOM 860 N N . THR A 1 115 ? -17.853 -7.653 11.308 1.00 87.62 115 THR A N 1
ATOM 861 C CA . THR A 1 115 ? -17.948 -8.758 10.354 1.00 87.62 115 THR A CA 1
ATOM 862 C C . THR A 1 115 ? -18.805 -8.363 9.155 1.00 87.62 115 THR A C 1
ATOM 864 O O . THR A 1 115 ? -18.375 -8.530 8.019 1.00 87.62 115 THR A O 1
ATOM 867 N N . THR A 1 116 ? -19.983 -7.769 9.376 1.00 87.56 116 THR A N 1
ATOM 868 C CA . THR A 1 116 ? -20.850 -7.334 8.264 1.00 87.56 116 THR A CA 1
ATOM 869 C C . THR A 1 116 ? -20.211 -6.255 7.388 1.00 87.56 116 THR A C 1
ATOM 871 O O . THR A 1 116 ? -20.341 -6.297 6.166 1.00 87.56 116 THR A O 1
ATOM 874 N N . ILE A 1 117 ? -19.472 -5.324 7.992 1.00 83.94 117 ILE A N 1
ATOM 875 C CA . ILE A 1 117 ? -18.772 -4.258 7.267 1.00 83.94 117 ILE A CA 1
ATOM 876 C C . ILE A 1 117 ? -17.610 -4.827 6.442 1.00 83.94 117 ILE A C 1
ATOM 878 O O . ILE A 1 117 ? -17.418 -4.398 5.307 1.00 83.94 117 ILE A O 1
ATOM 882 N N . ASP A 1 118 ? -16.890 -5.819 6.972 1.00 87.19 118 ASP A N 1
ATOM 883 C CA . ASP A 1 118 ? -15.809 -6.533 6.277 1.00 87.19 118 ASP A CA 1
ATOM 884 C C . ASP A 1 118 ? -16.332 -7.194 4.991 1.00 87.19 118 ASP A C 1
ATOM 886 O O . ASP A 1 118 ? -15.761 -7.030 3.914 1.00 87.19 118 ASP A O 1
ATOM 890 N N . TRP A 1 119 ? -17.497 -7.849 5.071 1.00 92.56 119 TRP A N 1
ATOM 891 C CA . TRP A 1 119 ? -18.154 -8.441 3.903 1.00 92.56 119 TRP A CA 1
ATOM 892 C C . TRP A 1 119 ? -18.549 -7.396 2.858 1.00 92.56 119 TRP A C 1
ATOM 894 O O . TRP A 1 119 ? -18.241 -7.562 1.678 1.00 92.56 119 TRP A O 1
ATOM 904 N N . ILE A 1 120 ? -19.211 -6.312 3.273 1.00 88.50 120 ILE A N 1
ATOM 905 C CA . ILE A 1 120 ? -19.683 -5.274 2.344 1.00 88.50 120 ILE A CA 1
ATOM 906 C C . ILE A 1 120 ? -18.496 -4.585 1.659 1.00 88.50 120 ILE A C 1
ATOM 908 O O . ILE A 1 120 ? -18.490 -4.448 0.434 1.00 88.50 120 ILE A O 1
ATOM 912 N N . LEU A 1 121 ? -17.479 -4.183 2.427 1.00 86.62 121 LEU A N 1
ATOM 913 C CA . LEU A 1 121 ? -16.289 -3.525 1.886 1.00 86.62 121 LEU A CA 1
ATOM 914 C C . LEU A 1 121 ? -15.455 -4.475 1.0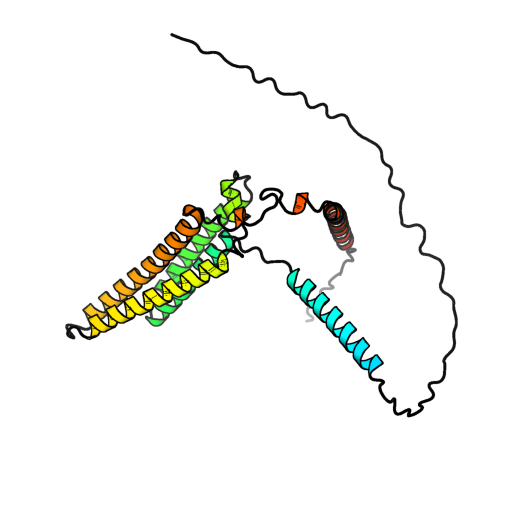30 1.00 86.62 121 LEU A C 1
ATOM 916 O O . LEU A 1 121 ? -14.972 -4.058 -0.020 1.00 86.62 121 LEU A O 1
ATOM 920 N N . GLY A 1 122 ? -15.332 -5.744 1.422 1.00 89.00 122 GLY A N 1
ATOM 921 C CA . GLY A 1 122 ? -14.641 -6.762 0.639 1.00 89.00 122 GLY A CA 1
ATOM 922 C C . GLY A 1 122 ? -15.284 -6.977 -0.731 1.00 89.00 122 GLY A C 1
ATOM 923 O O . GLY A 1 122 ? -14.585 -6.955 -1.743 1.00 89.00 122 GLY A O 1
ATOM 924 N N . VAL A 1 123 ? -16.615 -7.109 -0.790 1.00 91.06 123 VAL A N 1
ATOM 925 C CA . VAL A 1 123 ? -17.354 -7.269 -2.057 1.00 91.06 123 VAL A CA 1
ATOM 926 C C . VAL A 1 123 ? -17.257 -6.011 -2.918 1.00 91.06 123 VAL A C 1
ATOM 928 O O . VAL A 1 123 ? -16.970 -6.104 -4.113 1.00 91.06 123 VAL A O 1
ATOM 931 N N . LEU A 1 124 ? -17.453 -4.831 -2.322 1.00 88.62 124 LEU A N 1
ATOM 932 C CA . LEU A 1 124 ? -17.346 -3.561 -3.039 1.00 88.62 124 LEU A CA 1
ATOM 933 C C . LEU A 1 124 ? -15.935 -3.364 -3.611 1.00 88.62 124 LEU A C 1
ATOM 935 O O . LEU A 1 124 ? -15.786 -2.985 -4.773 1.00 88.62 124 LEU A O 1
ATOM 939 N N . TRP A 1 125 ? -14.902 -3.666 -2.823 1.00 92.81 125 TRP A N 1
ATOM 940 C CA . TRP A 1 125 ? -13.515 -3.566 -3.260 1.00 92.81 125 TRP A CA 1
ATOM 941 C C . TRP A 1 125 ? -13.177 -4.574 -4.354 1.00 92.81 125 TRP A C 1
ATOM 943 O O . TRP A 1 125 ? -12.555 -4.200 -5.345 1.00 92.81 125 TRP A O 1
ATOM 953 N N . ALA A 1 126 ? -13.625 -5.826 -4.227 1.00 90.94 126 ALA A N 1
ATOM 954 C CA . ALA A 1 126 ? -13.430 -6.843 -5.256 1.00 90.94 126 ALA A CA 1
ATOM 955 C C . ALA A 1 126 ? -14.056 -6.421 -6.593 1.00 90.94 126 ALA A C 1
ATOM 957 O O . ALA A 1 126 ? -13.437 -6.598 -7.642 1.00 90.94 126 ALA A O 1
ATOM 958 N N . LEU A 1 127 ? -15.241 -5.802 -6.560 1.00 92.44 127 LEU A N 1
ATOM 959 C CA . LEU A 1 127 ? -15.891 -5.273 -7.755 1.00 92.44 127 LEU A CA 1
ATOM 960 C C . LEU A 1 127 ? -15.076 -4.131 -8.378 1.00 92.44 127 LEU A C 1
ATOM 962 O O . LEU A 1 127 ? -14.819 -4.149 -9.580 1.00 92.44 127 LEU A O 1
ATOM 966 N N . ILE A 1 128 ? -14.622 -3.165 -7.574 1.00 88.69 128 ILE A N 1
ATOM 967 C CA . ILE A 1 128 ? -13.765 -2.065 -8.046 1.00 88.69 128 ILE A CA 1
ATOM 968 C C . ILE A 1 128 ? -12.469 -2.617 -8.655 1.00 88.69 128 ILE A C 1
ATOM 970 O O . ILE A 1 128 ? -12.092 -2.228 -9.758 1.00 88.69 128 ILE A O 1
ATOM 974 N N . ALA A 1 129 ? -11.812 -3.554 -7.973 1.00 90.19 129 ALA A N 1
ATOM 975 C CA . ALA A 1 129 ? -10.584 -4.181 -8.444 1.00 90.19 129 ALA A CA 1
ATOM 976 C C . ALA A 1 129 ? -10.787 -4.969 -9.741 1.00 90.19 129 ALA A C 1
ATOM 978 O O . ALA A 1 129 ? -9.926 -4.916 -10.618 1.00 90.19 129 ALA A O 1
ATOM 979 N N . TYR A 1 130 ? -11.932 -5.633 -9.898 1.00 91.81 130 TYR A N 1
ATOM 980 C CA . TYR A 1 130 ? -12.309 -6.298 -11.141 1.00 91.81 130 TYR A CA 1
ATOM 981 C C . TYR A 1 130 ? -12.412 -5.303 -12.307 1.00 91.81 130 TYR A C 1
ATOM 983 O O . TYR A 1 130 ? -11.779 -5.503 -13.345 1.00 91.81 130 TYR A O 1
ATOM 991 N N . TRP A 1 131 ? -13.126 -4.187 -12.123 1.00 92.56 131 TRP A N 1
ATOM 992 C CA . TRP A 1 131 ? -13.232 -3.145 -13.152 1.00 92.56 131 TRP A CA 1
ATOM 993 C C . TRP A 1 131 ? -11.882 -2.498 -13.475 1.00 92.56 131 TRP A C 1
ATOM 995 O O . TRP A 1 131 ? -11.575 -2.259 -14.640 1.00 92.56 131 TRP A O 1
ATOM 1005 N N . ILE A 1 132 ? -11.043 -2.253 -12.467 1.00 90.00 132 ILE A N 1
ATOM 1006 C CA . ILE A 1 132 ? -9.704 -1.684 -12.669 1.00 90.00 132 ILE A CA 1
ATOM 1007 C C . ILE A 1 132 ? -8.776 -2.678 -13.381 1.00 90.00 132 ILE A C 1
ATOM 1009 O O . ILE A 1 132 ? -7.990 -2.269 -14.231 1.00 90.00 132 ILE A O 1
ATOM 1013 N N . SER A 1 133 ? -8.881 -3.978 -13.105 1.00 88.00 133 SER A N 1
ATOM 1014 C CA . SER A 1 133 ? -8.116 -5.001 -13.830 1.00 88.00 133 SER A CA 1
ATOM 1015 C C . SER A 1 133 ? -8.549 -5.108 -15.296 1.00 88.00 133 SER A C 1
ATOM 1017 O O . SER A 1 133 ? -7.723 -5.342 -16.176 1.00 88.00 133 SER A O 1
ATOM 1019 N N . PHE A 1 134 ? -9.827 -4.865 -15.596 1.00 89.94 134 PHE A N 1
ATOM 1020 C CA . PHE A 1 134 ? -10.269 -4.722 -16.982 1.00 89.94 134 PHE A CA 1
ATOM 1021 C C . PHE A 1 134 ? -9.634 -3.494 -17.649 1.00 89.94 134 PHE A C 1
ATOM 1023 O O . PHE A 1 134 ? -9.147 -3.588 -18.774 1.00 89.94 134 PHE A O 1
ATOM 1030 N N . LEU A 1 135 ? -9.572 -2.367 -16.932 1.00 88.12 135 LEU A N 1
ATOM 1031 C CA . LEU A 1 135 ? -8.895 -1.157 -17.399 1.00 88.12 135 LEU A CA 1
ATOM 1032 C C . LEU A 1 135 ? -7.399 -1.390 -17.650 1.00 88.12 135 LEU A C 1
ATOM 1034 O O . LEU A 1 135 ? -6.889 -0.886 -18.639 1.00 88.12 135 LEU A O 1
ATOM 1038 N N . GLU A 1 136 ? -6.712 -2.192 -16.837 1.00 86.62 136 GLU A N 1
ATOM 1039 C CA . GLU A 1 136 ? -5.294 -2.533 -17.051 1.00 86.62 136 GLU A CA 1
ATOM 1040 C C . GLU A 1 136 ? -5.028 -3.175 -18.422 1.00 86.62 136 GLU A C 1
ATOM 1042 O O . GLU A 1 136 ? -3.974 -2.950 -19.014 1.00 86.62 136 GLU A O 1
ATOM 1047 N N . ASN A 1 137 ? -5.989 -3.947 -18.937 1.00 87.81 137 ASN A N 1
ATOM 1048 C CA . ASN A 1 137 ? -5.888 -4.609 -20.238 1.00 87.81 137 ASN A CA 1
ATOM 1049 C C . ASN A 1 137 ? -6.383 -3.741 -21.402 1.00 87.81 137 ASN A C 1
ATOM 1051 O O . ASN A 1 137 ? -6.132 -4.072 -22.560 1.00 87.81 137 ASN A O 1
ATOM 1055 N N . ALA A 1 138 ? -7.111 -2.661 -21.120 1.00 91.19 138 ALA A N 1
ATOM 1056 C CA . ALA A 1 138 ? -7.491 -1.704 -22.142 1.00 91.19 138 ALA A CA 1
ATOM 1057 C C . ALA A 1 138 ? -6.274 -0.837 -22.484 1.00 91.19 138 ALA A C 1
ATOM 1059 O O . ALA A 1 138 ? -5.563 -0.382 -21.586 1.00 91.19 138 ALA A O 1
ATOM 1060 N N . ASP A 1 139 ? -6.063 -0.554 -23.772 1.00 88.31 139 ASP A N 1
ATOM 1061 C CA . ASP A 1 139 ? -5.069 0.418 -24.240 1.00 88.31 139 ASP A CA 1
ATOM 1062 C C . ASP A 1 139 ? -5.493 1.840 -23.837 1.00 88.31 139 ASP A C 1
ATOM 1064 O O . ASP A 1 139 ? -5.923 2.672 -24.639 1.00 88.31 139 ASP A O 1
ATOM 1068 N N . LEU A 1 140 ? -5.409 2.123 -22.540 1.00 81.31 140 LEU A N 1
ATOM 1069 C CA . LEU A 1 140 ? -5.564 3.457 -22.001 1.00 81.31 140 LEU A CA 1
ATOM 1070 C C . LEU A 1 140 ? -4.373 4.274 -22.485 1.00 81.31 140 LEU A C 1
ATOM 1072 O O . LEU A 1 140 ? -3.227 3.827 -22.430 1.00 81.31 140 LEU A O 1
ATOM 1076 N N . GLY A 1 141 ? -4.647 5.497 -22.935 1.00 87.38 141 GLY A N 1
ATOM 1077 C CA . GLY A 1 141 ? -3.606 6.423 -23.359 1.00 87.38 141 GLY A CA 1
ATOM 1078 C C . GLY A 1 141 ? -2.533 6.666 -22.280 1.00 87.38 141 GLY A C 1
ATOM 1079 O O . GLY A 1 141 ? -2.631 6.176 -21.151 1.00 87.38 141 GLY A O 1
ATOM 1080 N N . PRO A 1 142 ? -1.530 7.510 -22.570 1.00 84.94 142 PRO A N 1
ATOM 1081 C CA . PRO A 1 142 ? -0.317 7.659 -21.755 1.00 84.94 142 PRO A CA 1
ATOM 1082 C C . PRO A 1 142 ? -0.551 7.880 -20.249 1.00 84.94 142 PRO A C 1
ATOM 1084 O O . PRO A 1 142 ? 0.248 7.459 -19.417 1.00 84.94 142 PRO A O 1
ATOM 1087 N N . ARG A 1 143 ? -1.671 8.517 -19.880 1.00 77.69 143 ARG A N 1
ATOM 1088 C CA . ARG A 1 143 ? -2.048 8.777 -18.482 1.00 77.69 143 ARG A CA 1
ATOM 1089 C C . ARG A 1 143 ? -2.527 7.534 -17.725 1.00 77.69 143 ARG A C 1
ATOM 1091 O O . ARG A 1 143 ? -2.273 7.441 -16.532 1.00 77.69 143 ARG A O 1
ATOM 1098 N N . GLY A 1 144 ? -3.205 6.590 -18.382 1.00 81.31 144 GLY A N 1
ATOM 1099 C CA . GLY A 1 144 ? -3.689 5.367 -17.729 1.00 81.31 144 GLY A CA 1
ATOM 1100 C C . GLY A 1 144 ? -2.564 4.369 -17.473 1.00 81.31 144 GLY A C 1
ATOM 1101 O O . GLY A 1 144 ? -2.483 3.790 -16.392 1.00 81.31 144 GLY A O 1
ATOM 1102 N N . GLN A 1 145 ? -1.620 4.261 -18.414 1.00 84.44 145 GLN A N 1
ATOM 1103 C CA . GLN A 1 145 ? -0.437 3.412 -18.253 1.00 84.44 145 GLN A CA 1
ATOM 1104 C C . GLN A 1 145 ? 0.437 3.837 -17.072 1.00 84.44 145 GLN A C 1
ATOM 1106 O O . GLN A 1 145 ? 1.061 2.983 -16.450 1.00 84.44 145 GLN A O 1
ATOM 1111 N N . PHE A 1 146 ? 0.452 5.121 -16.704 1.00 82.38 146 PHE A N 1
ATOM 1112 C CA . PHE A 1 146 ? 1.196 5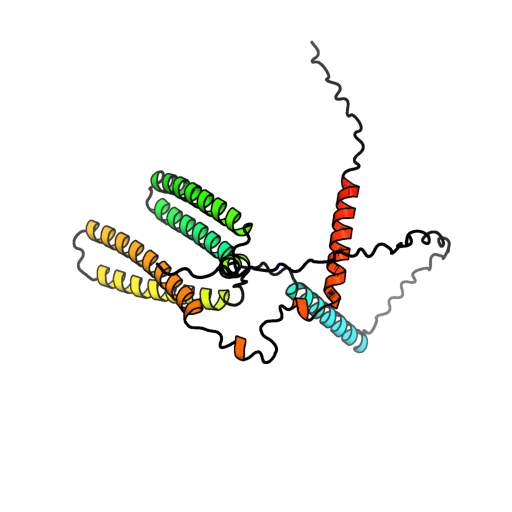.591 -15.535 1.00 82.38 146 PHE A CA 1
ATOM 1113 C C . PHE A 1 146 ? 0.802 4.840 -14.252 1.00 82.38 146 PHE A C 1
ATOM 1115 O O . PHE A 1 146 ? 1.667 4.430 -13.480 1.00 82.38 146 PHE A O 1
ATOM 1122 N N . PHE A 1 147 ? -0.491 4.590 -14.046 1.00 84.75 147 PHE A N 1
ATOM 1123 C CA . PHE A 1 147 ? -0.985 3.956 -12.823 1.00 84.75 147 PHE A CA 1
ATOM 1124 C C . PHE A 1 147 ? -0.571 2.478 -12.687 1.00 84.75 147 PHE A C 1
ATOM 1126 O O . PHE A 1 147 ? -0.406 1.981 -11.571 1.00 84.75 147 PHE A O 1
ATOM 1133 N N . PHE A 1 148 ? -0.358 1.787 -13.810 1.00 87.12 148 PHE A N 1
ATOM 1134 C CA . PHE A 1 148 ? -0.020 0.359 -13.841 1.00 87.12 148 PHE A CA 1
ATOM 1135 C C . PHE A 1 148 ? 1.461 0.086 -14.120 1.00 87.12 148 PHE A C 1
ATOM 1137 O O . PHE A 1 148 ? 2.016 -0.882 -13.606 1.00 87.12 148 PHE A O 1
ATOM 1144 N N . ALA A 1 149 ? 2.121 0.930 -14.909 1.00 85.88 149 ALA A N 1
ATOM 1145 C CA . ALA A 1 149 ? 3.484 0.701 -15.378 1.00 85.88 149 ALA A CA 1
ATOM 1146 C C . ALA A 1 149 ? 4.541 1.517 -14.622 1.00 85.88 149 ALA A C 1
ATOM 1148 O O . ALA A 1 149 ? 5.718 1.148 -14.668 1.00 85.88 149 ALA A O 1
ATOM 1149 N N . SER A 1 150 ? 4.156 2.603 -13.938 1.00 85.38 150 SER A N 1
ATOM 1150 C CA . SER A 1 150 ? 5.125 3.440 -13.231 1.00 85.38 150 SER A CA 1
ATOM 1151 C C . SER A 1 150 ? 5.656 2.717 -11.998 1.00 85.38 150 SER A C 1
ATOM 1153 O O . SER A 1 150 ? 4.910 2.379 -11.079 1.00 85.38 150 SER A O 1
ATOM 1155 N N . ASP A 1 151 ? 6.966 2.495 -11.978 1.00 85.81 151 ASP A N 1
ATOM 1156 C CA . ASP A 1 151 ? 7.666 1.959 -10.821 1.00 85.81 151 ASP A CA 1
ATOM 1157 C C . ASP A 1 151 ? 7.898 3.094 -9.818 1.00 85.81 151 ASP A C 1
ATOM 1159 O O . ASP A 1 151 ? 8.662 4.025 -10.078 1.00 85.81 151 ASP A O 1
ATOM 1163 N N . VAL A 1 152 ? 7.201 3.040 -8.683 1.00 83.62 152 VAL A N 1
ATOM 1164 C CA . VAL A 1 152 ? 7.326 4.036 -7.606 1.00 83.62 152 VAL A CA 1
ATOM 1165 C C . VAL A 1 152 ? 8.341 3.615 -6.547 1.00 83.62 152 VAL A C 1
ATOM 1167 O O . VAL A 1 152 ? 8.470 4.300 -5.537 1.00 83.62 152 VAL A O 1
ATOM 1170 N N . SER A 1 153 ? 9.109 2.540 -6.755 1.00 81.62 153 SER A N 1
ATOM 1171 C CA . SER A 1 153 ? 10.092 2.051 -5.772 1.00 81.62 153 SER A CA 1
ATOM 1172 C C . SER A 1 153 ? 11.094 3.121 -5.314 1.00 81.62 153 SER A C 1
ATOM 1174 O O . SER A 1 153 ? 11.396 3.194 -4.124 1.00 81.62 153 SER A O 1
ATOM 1176 N N . GLY A 1 154 ? 11.548 4.004 -6.211 1.00 80.19 154 GLY A N 1
ATOM 1177 C CA . GLY A 1 154 ? 12.439 5.120 -5.862 1.00 80.19 154 GLY A CA 1
ATOM 1178 C C . GLY A 1 154 ? 11.767 6.228 -5.036 1.00 80.19 154 GLY A C 1
ATOM 1179 O O . GLY A 1 154 ? 12.404 6.840 -4.183 1.00 80.19 154 GLY A O 1
ATOM 1180 N N . ALA A 1 155 ? 10.470 6.455 -5.249 1.00 76.94 155 ALA A N 1
ATOM 1181 C CA . ALA A 1 155 ? 9.662 7.417 -4.496 1.00 76.94 155 ALA A CA 1
ATOM 1182 C C . ALA A 1 155 ? 9.106 6.829 -3.190 1.00 76.94 155 ALA A C 1
ATOM 1184 O O . ALA A 1 155 ? 8.698 7.566 -2.294 1.00 76.94 155 ALA A O 1
ATOM 1185 N N . LEU A 1 156 ? 9.091 5.500 -3.071 1.00 75.62 156 LEU A N 1
ATOM 1186 C CA . LEU A 1 156 ? 8.479 4.792 -1.958 1.00 75.62 156 LEU A CA 1
ATOM 1187 C C . LEU A 1 156 ? 9.158 5.131 -0.635 1.00 75.62 156 LEU A C 1
ATOM 1189 O O . LEU A 1 156 ? 8.469 5.387 0.341 1.00 75.62 156 LEU A O 1
ATOM 1193 N N . LEU A 1 157 ? 10.493 5.146 -0.595 1.00 74.81 157 LEU A N 1
ATOM 1194 C CA . LEU A 1 157 ? 11.241 5.426 0.629 1.00 74.81 157 LEU A CA 1
ATOM 1195 C C . LEU A 1 157 ? 10.961 6.839 1.182 1.00 74.81 157 LEU A C 1
ATOM 1197 O O . LEU A 1 157 ? 10.578 6.932 2.349 1.00 74.81 157 LEU A O 1
ATOM 1201 N N . PRO A 1 158 ? 11.092 7.936 0.403 1.00 76.25 158 PRO A N 1
ATOM 1202 C CA . PRO A 1 158 ? 10.770 9.266 0.915 1.00 76.25 158 PRO A CA 1
ATOM 1203 C C . PRO A 1 158 ? 9.282 9.412 1.242 1.00 76.25 158 PRO A C 1
ATOM 1205 O O . PRO A 1 158 ? 8.948 10.054 2.234 1.00 76.25 158 PRO A O 1
ATOM 1208 N N . LEU A 1 159 ? 8.389 8.780 0.474 1.00 75.62 159 LEU A N 1
ATOM 1209 C CA . LEU A 1 159 ? 6.956 8.781 0.761 1.00 75.62 159 LEU A CA 1
ATOM 1210 C C . LEU A 1 159 ? 6.648 8.051 2.073 1.00 75.62 159 LEU A C 1
ATOM 1212 O O . LEU A 1 159 ? 5.913 8.576 2.903 1.00 75.62 159 LEU A O 1
ATOM 1216 N N . LEU A 1 160 ? 7.243 6.881 2.299 1.00 76.12 160 LEU A N 1
ATOM 1217 C CA . LEU A 1 160 ? 7.094 6.104 3.527 1.00 76.12 160 LEU A CA 1
ATOM 1218 C C . LEU A 1 160 ? 7.646 6.874 4.729 1.00 76.12 160 LEU A C 1
ATOM 1220 O O . LEU A 1 160 ? 6.969 6.965 5.746 1.00 76.12 160 LEU A O 1
ATOM 1224 N N . LEU A 1 161 ? 8.836 7.469 4.610 1.00 76.69 161 LEU A N 1
ATOM 1225 C CA . LEU A 1 161 ? 9.409 8.318 5.658 1.00 76.69 161 LEU A CA 1
ATOM 1226 C C . LEU A 1 161 ? 8.519 9.529 5.949 1.00 76.69 161 LEU A C 1
ATOM 1228 O O . LEU A 1 161 ? 8.311 9.864 7.112 1.00 76.69 161 LEU A O 1
ATOM 1232 N N . CYS A 1 162 ? 7.953 10.151 4.914 1.00 78.50 162 CYS A N 1
ATOM 1233 C CA . CYS A 1 162 ? 7.019 11.261 5.059 1.00 78.50 162 CYS A CA 1
ATOM 1234 C C . CYS A 1 162 ? 5.725 10.823 5.761 1.00 78.50 162 CYS A C 1
ATOM 1236 O O . CYS A 1 162 ? 5.281 11.500 6.685 1.00 78.50 162 CYS A O 1
ATOM 1238 N N . LEU A 1 163 ? 5.170 9.659 5.407 1.00 74.81 163 LEU A N 1
ATOM 1239 C CA . LEU A 1 163 ? 4.003 9.078 6.076 1.00 74.81 163 LEU A CA 1
ATOM 1240 C C . LEU A 1 163 ? 4.294 8.726 7.536 1.00 74.81 163 LEU A C 1
ATOM 1242 O O . LEU A 1 163 ? 3.489 9.044 8.408 1.00 74.81 163 LEU A O 1
ATOM 1246 N N . ILE A 1 164 ? 5.446 8.115 7.823 1.00 78.94 164 ILE A N 1
ATOM 1247 C CA . ILE A 1 164 ? 5.870 7.805 9.192 1.00 78.94 164 ILE A CA 1
ATOM 1248 C C . ILE A 1 164 ? 6.010 9.107 9.986 1.00 78.94 164 ILE A C 1
ATOM 1250 O O . ILE A 1 164 ? 5.406 9.230 11.048 1.00 78.94 164 ILE A O 1
ATOM 1254 N N . ALA A 1 165 ? 6.714 10.109 9.457 1.00 77.94 165 ALA A N 1
ATOM 1255 C CA . ALA A 1 165 ? 6.869 11.408 10.107 1.00 77.94 165 ALA A CA 1
ATOM 1256 C C . ALA A 1 165 ? 5.517 12.103 10.353 1.00 77.94 165 ALA A C 1
ATOM 1258 O O . ALA A 1 165 ? 5.262 12.571 11.463 1.00 77.94 165 ALA A O 1
ATOM 1259 N N . ALA A 1 166 ? 4.620 12.111 9.362 1.00 77.25 166 ALA A N 1
ATOM 1260 C CA . ALA A 1 166 ? 3.275 12.668 9.487 1.00 77.25 166 ALA A CA 1
ATOM 1261 C C . ALA A 1 166 ? 2.432 11.911 10.525 1.00 77.25 166 ALA A C 1
ATOM 1263 O O . ALA A 1 166 ? 1.707 12.534 11.301 1.00 77.25 166 ALA A O 1
ATOM 1264 N N . SER A 1 167 ? 2.558 10.583 10.582 1.00 77.56 167 SER A N 1
ATOM 1265 C CA . SER A 1 167 ? 1.866 9.750 11.569 1.00 77.56 167 SER A CA 1
ATOM 1266 C C . SER A 1 167 ? 2.368 10.009 12.991 1.00 77.56 167 SER A C 1
ATOM 1268 O O . SER A 1 167 ? 1.553 10.216 13.886 1.00 77.56 167 SER A O 1
ATOM 1270 N N . ILE A 1 168 ? 3.688 10.098 13.193 1.00 81.56 168 ILE A N 1
ATOM 1271 C CA . ILE A 1 168 ? 4.296 10.428 14.487 1.00 81.56 168 ILE A CA 1
ATOM 1272 C C . ILE A 1 168 ? 3.850 11.828 14.915 1.00 81.56 168 ILE A C 1
ATOM 1274 O O . ILE A 1 168 ? 3.386 12.004 16.039 1.00 81.56 168 ILE A O 1
ATOM 1278 N N . GLY A 1 169 ? 3.918 12.809 14.011 1.00 78.44 169 GLY A N 1
ATOM 1279 C CA . GLY A 1 169 ? 3.451 14.170 14.274 1.00 78.44 169 GLY A CA 1
ATOM 1280 C C . GLY A 1 169 ? 1.970 14.212 14.659 1.00 78.44 169 GLY A C 1
ATOM 1281 O O . GLY A 1 169 ? 1.607 14.837 15.654 1.00 78.44 169 GLY A O 1
ATOM 1282 N N . GLY A 1 170 ? 1.124 13.478 13.932 1.00 76.94 170 GLY A N 1
ATOM 1283 C CA . GLY A 1 170 ? -0.294 13.330 14.250 1.00 76.94 170 GLY A CA 1
ATOM 1284 C C . GLY A 1 170 ? -0.531 12.703 15.625 1.00 76.94 170 GLY A C 1
ATOM 1285 O O . GLY A 1 170 ? -1.356 13.207 16.380 1.00 76.94 170 GLY A O 1
ATOM 1286 N N . LEU A 1 171 ? 0.215 11.653 15.985 1.00 79.31 171 LEU A N 1
ATOM 1287 C CA . LEU A 1 171 ? 0.117 11.002 17.296 1.00 79.31 171 LEU A CA 1
ATOM 1288 C C . LEU A 1 171 ? 0.553 11.925 18.436 1.00 79.31 171 LEU A C 1
ATOM 1290 O O . LEU A 1 171 ? -0.099 11.947 19.477 1.00 79.31 171 LEU A O 1
ATOM 1294 N N . VAL A 1 172 ? 1.614 12.713 18.243 1.00 84.25 172 VAL A N 1
ATOM 1295 C CA . VAL A 1 172 ? 2.077 13.693 19.238 1.00 84.25 172 VAL A CA 1
ATOM 1296 C C . VAL A 1 172 ? 1.027 14.783 19.451 1.00 84.25 172 VAL A C 1
ATOM 1298 O O . VAL A 1 172 ? 0.668 15.069 20.594 1.00 84.25 172 VAL A O 1
ATOM 1301 N N . ILE A 1 173 ? 0.487 15.351 18.367 1.00 81.94 173 ILE A N 1
ATOM 1302 C CA . ILE A 1 173 ? -0.573 16.368 18.437 1.00 81.94 173 ILE A CA 1
ATOM 1303 C C . ILE A 1 173 ? -1.816 15.793 19.122 1.00 81.94 173 ILE A C 1
ATOM 1305 O O . ILE A 1 173 ? -2.386 16.424 20.010 1.00 81.94 173 ILE A O 1
ATOM 1309 N N . TRP A 1 174 ? -2.223 14.578 18.755 1.00 80.62 174 TRP A N 1
ATOM 1310 C CA . TRP A 1 174 ? -3.402 13.939 19.329 1.00 80.62 174 TRP A CA 1
ATOM 1311 C C . TRP A 1 174 ? -3.209 13.589 20.804 1.00 80.62 174 TRP A C 1
ATOM 1313 O O . TRP A 1 174 ? -4.093 13.847 21.615 1.00 80.62 174 TRP A O 1
ATOM 1323 N N . GLY A 1 175 ? -2.038 13.069 21.176 1.00 80.19 175 GLY A N 1
ATOM 1324 C CA . GLY A 1 175 ? -1.673 12.812 22.567 1.00 80.19 175 GLY A CA 1
ATOM 1325 C C . GLY A 1 175 ? -1.690 14.089 23.405 1.00 80.19 175 GLY A C 1
ATOM 1326 O O . GLY A 1 175 ? -2.202 14.080 24.522 1.00 80.19 175 GLY A O 1
ATOM 1327 N N . PHE A 1 176 ? -1.220 15.208 22.846 1.00 81.62 176 PHE A N 1
ATOM 1328 C CA . PHE A 1 176 ? -1.304 16.514 23.495 1.00 81.62 176 PHE A CA 1
ATOM 1329 C C . PHE A 1 176 ? -2.757 16.971 23.689 1.00 81.62 176 PHE A C 1
ATOM 1331 O O . PHE A 1 176 ? -3.120 17.391 24.785 1.00 81.62 176 PHE A O 1
ATOM 1338 N N . ILE A 1 177 ? -3.610 16.832 22.667 1.00 78.69 177 ILE A N 1
ATOM 1339 C CA . ILE A 1 177 ? -5.045 17.148 22.762 1.00 78.69 177 ILE A CA 1
ATOM 1340 C C . ILE A 1 177 ? -5.728 16.267 23.817 1.00 78.69 177 ILE A C 1
ATOM 1342 O O . ILE A 1 177 ? -6.449 16.782 24.667 1.00 78.69 177 ILE A O 1
ATOM 1346 N N . ALA A 1 178 ? -5.471 14.958 23.810 1.00 77.12 178 ALA A N 1
ATOM 1347 C CA . ALA A 1 178 ? -6.021 14.027 24.790 1.00 77.12 178 ALA A CA 1
ATOM 1348 C C . ALA A 1 178 ? -5.576 14.374 26.218 1.00 77.12 178 ALA A C 1
ATOM 1350 O O . ALA A 1 178 ? -6.396 14.358 27.132 1.00 77.12 178 ALA A O 1
ATOM 1351 N N . LEU A 1 179 ? -4.309 14.752 26.409 1.00 81.38 179 LEU A N 1
ATOM 1352 C CA . LEU A 1 179 ? -3.775 15.178 27.703 1.00 81.38 179 LEU A CA 1
ATOM 1353 C C . LEU A 1 179 ? -4.416 16.490 28.176 1.00 81.38 179 LEU A C 1
ATOM 1355 O O . LEU A 1 179 ? -4.759 16.613 29.352 1.00 81.38 179 LEU A O 1
ATOM 1359 N N . MET A 1 180 ? -4.622 17.448 27.269 1.00 80.56 180 MET A N 1
ATOM 1360 C CA . MET A 1 180 ? -5.329 18.700 27.564 1.00 80.56 180 MET A CA 1
ATOM 1361 C C . MET A 1 180 ? -6.787 18.443 27.961 1.00 80.56 180 MET A C 1
ATOM 1363 O O . MET A 1 180 ? -7.258 19.030 28.931 1.00 80.56 180 MET A O 1
ATOM 1367 N N . ILE A 1 181 ? -7.475 17.526 27.274 1.00 76.88 181 ILE A N 1
ATOM 1368 C CA . ILE A 1 181 ? -8.842 17.107 27.620 1.00 76.88 181 ILE A CA 1
ATOM 1369 C C . ILE A 1 181 ? -8.868 16.416 28.984 1.00 76.88 181 ILE A C 1
ATOM 1371 O O . ILE A 1 181 ? -9.745 16.705 29.783 1.00 76.88 181 ILE A O 1
ATOM 1375 N N . PHE A 1 182 ? -7.901 15.545 29.280 1.00 76.75 182 PHE A N 1
ATOM 1376 C CA . PHE A 1 182 ? -7.837 14.837 30.563 1.00 76.75 182 PHE A CA 1
ATOM 1377 C C . PHE A 1 182 ? -7.573 15.777 31.749 1.00 76.75 182 PHE A C 1
ATOM 1379 O O . PHE A 1 182 ? -7.913 15.456 32.885 1.00 76.75 182 PHE A O 1
ATOM 1386 N N . ARG A 1 183 ? -6.945 16.933 31.495 1.00 81.69 183 ARG A N 1
ATOM 1387 C CA . ARG A 1 183 ? -6.761 17.995 32.493 1.00 81.69 183 ARG A CA 1
ATOM 1388 C C . ARG A 1 183 ? -7.967 18.919 32.641 1.00 81.69 183 ARG A C 1
ATOM 1390 O O . ARG A 1 183 ? -8.060 19.577 33.672 1.00 81.69 183 ARG A O 1
ATOM 1397 N N . ALA A 1 184 ? -8.844 18.995 31.643 1.00 75.19 184 ALA A N 1
ATOM 1398 C CA . ALA A 1 184 ? -10.114 19.696 31.761 1.00 75.19 184 ALA A CA 1
ATOM 1399 C C . ALA A 1 184 ? -11.083 18.825 32.580 1.00 75.19 184 ALA A C 1
ATOM 1401 O O . ALA A 1 184 ? -11.112 17.611 32.411 1.00 75.19 184 ALA A O 1
ATOM 1402 N N . ASP A 1 185 ? -11.813 19.441 33.508 1.00 77.62 185 ASP A N 1
ATOM 1403 C CA . ASP A 1 185 ? -12.543 18.782 34.598 1.00 77.62 185 ASP A CA 1
ATOM 1404 C C . ASP A 1 185 ? -13.315 17.487 34.235 1.00 77.62 185 ASP A C 1
ATOM 1406 O O . ASP A 1 185 ? -13.869 17.362 33.138 1.00 77.62 185 ASP A O 1
ATOM 1410 N N . PRO A 1 186 ? -13.442 16.530 35.181 1.00 68.62 186 PRO A N 1
ATOM 1411 C CA . PRO A 1 186 ? -14.079 15.221 34.991 1.00 68.62 186 PRO A CA 1
ATOM 1412 C C . PRO A 1 186 ? -15.622 15.293 34.947 1.00 68.62 186 PRO A C 1
ATOM 1414 O O . PRO A 1 186 ? -16.326 14.582 35.667 1.00 68.62 186 PRO A O 1
ATOM 1417 N N . GLY A 1 187 ? -16.176 16.159 34.102 1.00 69.50 187 GLY A N 1
ATOM 1418 C CA . GLY A 1 187 ? -17.611 16.250 33.847 1.00 69.50 187 GLY A CA 1
ATOM 1419 C C . GLY A 1 187 ? -18.100 15.105 32.959 1.00 69.50 187 GLY A C 1
ATOM 1420 O O . GLY A 1 187 ? -17.981 15.164 31.745 1.00 69.50 187 GLY A O 1
ATOM 1421 N N . SER A 1 188 ? -18.672 14.072 33.584 1.00 72.69 188 SER A N 1
ATOM 1422 C CA . SER A 1 188 ? -19.329 12.893 32.989 1.00 72.69 188 SER A CA 1
ATOM 1423 C C . SER A 1 188 ? -18.488 12.061 31.993 1.00 72.69 188 SER A C 1
ATOM 1425 O O . SER A 1 188 ? -18.219 12.424 30.851 1.00 72.69 188 SER A O 1
ATOM 1427 N N . ALA A 1 189 ? -18.126 10.844 32.410 1.00 74.94 189 ALA A N 1
ATOM 1428 C CA . ALA A 1 189 ? -17.316 9.898 31.630 1.00 74.94 189 ALA A CA 1
ATOM 1429 C C . ALA A 1 189 ? -17.885 9.563 30.230 1.00 74.94 189 ALA A C 1
ATOM 1431 O O . ALA A 1 189 ? -17.147 9.162 29.331 1.00 74.94 189 ALA A O 1
ATOM 1432 N N . ILE A 1 190 ? -19.194 9.733 30.029 1.00 76.31 190 ILE A N 1
ATOM 1433 C CA . ILE A 1 190 ? -19.882 9.410 28.772 1.00 76.31 190 ILE A CA 1
ATOM 1434 C C . ILE A 1 190 ? -19.544 10.430 27.672 1.00 76.31 190 ILE A C 1
ATOM 1436 O O . ILE A 1 190 ? -19.337 10.039 26.519 1.00 76.31 190 ILE A O 1
ATOM 1440 N N . GLU A 1 191 ? -19.417 11.717 28.008 1.00 77.50 191 GLU A N 1
ATOM 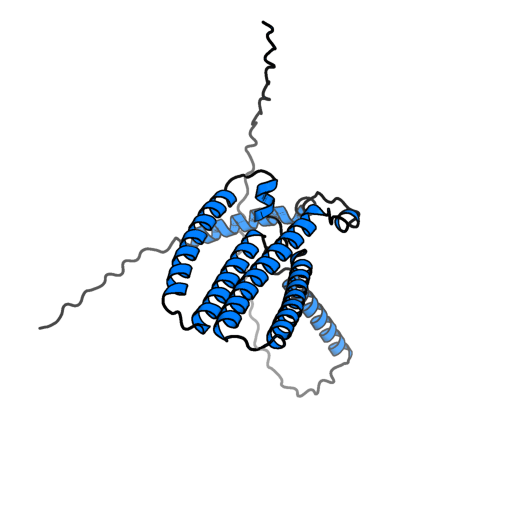1441 C CA . GLU A 1 191 ? -19.054 12.754 27.032 1.00 77.50 191 GLU A CA 1
ATOM 1442 C C . GLU A 1 191 ? -17.595 12.618 26.577 1.00 77.50 191 GLU A C 1
ATOM 1444 O O . GLU A 1 191 ? -17.289 12.781 25.391 1.00 77.50 191 GLU A O 1
ATOM 1449 N N . GLN A 1 192 ? -16.708 12.200 27.484 1.00 74.44 192 GLN A N 1
ATOM 1450 C CA . GLN A 1 192 ? -15.297 11.966 27.172 1.00 74.44 192 GLN A CA 1
ATOM 1451 C C . GLN A 1 192 ? -15.105 10.828 26.158 1.00 74.44 192 GLN A C 1
ATOM 1453 O O . GLN A 1 192 ? -14.318 10.960 25.219 1.00 74.44 192 GLN A O 1
ATOM 1458 N N . ILE A 1 193 ? -15.865 9.733 26.276 1.00 75.94 193 ILE A N 1
ATOM 1459 C CA . ILE A 1 193 ? -15.777 8.600 25.337 1.00 75.94 193 ILE A CA 1
ATOM 1460 C C . ILE A 1 193 ? -16.210 9.020 23.925 1.00 75.94 193 ILE A C 1
ATOM 1462 O O . ILE A 1 193 ? -15.548 8.679 22.942 1.00 75.94 193 ILE A O 1
ATOM 1466 N N . GLN A 1 194 ? -17.290 9.795 23.803 1.00 75.38 194 GLN A N 1
ATOM 1467 C CA . GLN A 1 194 ? -17.761 10.290 22.504 1.00 75.38 194 GLN A CA 1
ATOM 1468 C C . GLN A 1 194 ? -16.747 11.234 21.849 1.00 75.38 194 GLN A C 1
ATOM 1470 O O . GLN A 1 194 ? -16.536 11.181 20.633 1.00 75.38 194 GLN A O 1
ATOM 1475 N N . LEU A 1 195 ? -16.078 12.065 22.651 1.00 75.19 195 LEU A N 1
ATOM 1476 C CA . LEU A 1 195 ? -15.035 12.965 22.172 1.00 75.19 195 LEU A CA 1
ATOM 1477 C C . LEU A 1 195 ? -13.803 12.194 21.674 1.00 75.19 195 LEU A C 1
ATOM 1479 O O . LEU A 1 195 ? -13.286 12.500 20.599 1.00 75.19 195 LEU A O 1
ATOM 1483 N N . ILE A 1 196 ? -13.392 11.142 22.389 1.00 75.50 196 ILE A N 1
ATOM 1484 C CA . ILE A 1 196 ? -12.299 10.249 21.974 1.00 75.50 196 ILE A CA 1
ATOM 1485 C C . ILE A 1 196 ? -12.623 9.582 20.632 1.00 75.50 196 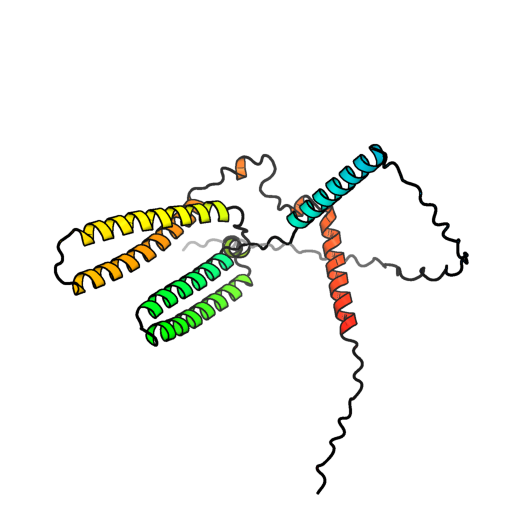ILE A C 1
ATOM 1487 O O . ILE A 1 196 ? -11.785 9.567 19.730 1.00 75.50 196 ILE A O 1
ATOM 1491 N N . ILE A 1 197 ? -13.847 9.074 20.458 1.00 75.25 197 ILE A N 1
ATOM 1492 C CA . ILE A 1 197 ? -14.268 8.420 19.209 1.00 75.25 197 ILE A CA 1
ATOM 1493 C C . ILE A 1 197 ? -14.230 9.402 18.030 1.00 75.25 197 ILE A C 1
ATOM 1495 O O . ILE A 1 197 ? -13.684 9.069 16.975 1.00 75.25 197 ILE A O 1
ATOM 1499 N N . LYS A 1 198 ? -14.755 10.620 18.211 1.00 77.44 198 LYS A N 1
ATOM 1500 C CA . LYS A 1 198 ? -14.693 11.680 17.189 1.00 77.44 198 LYS A CA 1
ATOM 1501 C C . LYS A 1 198 ? -13.248 12.078 16.879 1.00 77.44 198 LYS A C 1
ATOM 1503 O O . LYS A 1 198 ? -12.905 12.261 15.712 1.00 77.44 198 LYS A O 1
ATOM 1508 N N . GLY A 1 199 ? -12.398 12.145 17.903 1.00 75.25 199 GLY A N 1
ATOM 1509 C CA . GLY A 1 199 ? -10.976 12.441 17.767 1.00 75.25 199 GLY A CA 1
ATOM 1510 C C . GLY A 1 199 ? -10.227 11.392 16.946 1.00 75.25 199 GLY A C 1
ATOM 1511 O O . GLY A 1 199 ? -9.437 11.763 16.081 1.00 75.25 199 GLY A O 1
ATOM 1512 N N . ILE A 1 200 ? -10.484 10.100 17.171 1.00 75.38 200 ILE A N 1
ATOM 1513 C CA . ILE A 1 200 ? -9.867 9.015 16.388 1.00 75.38 200 ILE A CA 1
ATOM 1514 C C . ILE A 1 200 ? -10.313 9.100 14.924 1.00 75.38 200 ILE A C 1
ATOM 1516 O O . ILE A 1 200 ? -9.477 9.033 14.025 1.00 75.38 200 ILE A O 1
ATOM 1520 N N . GLY A 1 201 ? -11.611 9.312 14.677 1.00 71.56 201 GLY A N 1
ATOM 1521 C CA . GLY A 1 201 ? -12.140 9.480 13.320 1.00 71.56 201 GLY A CA 1
ATOM 1522 C C . GLY A 1 201 ? -11.479 10.643 12.573 1.00 71.56 201 GLY A C 1
ATOM 1523 O O . GLY A 1 201 ? -11.027 10.472 11.442 1.00 71.56 201 GLY A O 1
ATOM 1524 N N . ALA A 1 202 ? -11.341 11.799 13.228 1.00 73.31 202 ALA A N 1
ATOM 1525 C CA . ALA A 1 202 ? -10.658 12.960 12.657 1.00 73.31 202 ALA A CA 1
ATOM 1526 C C . ALA A 1 202 ? -9.168 12.692 12.368 1.00 73.31 202 ALA A C 1
ATOM 1528 O O . ALA A 1 202 ? -8.647 13.163 11.360 1.00 73.31 202 ALA A O 1
ATOM 1529 N N . MET A 1 203 ? -8.489 11.908 13.212 1.00 70.12 203 MET A N 1
ATOM 1530 C CA . MET A 1 203 ? -7.069 11.580 13.046 1.00 70.12 203 MET A CA 1
ATOM 1531 C C . MET A 1 203 ? -6.828 10.648 11.853 1.00 70.12 203 MET A C 1
ATOM 1533 O O . MET A 1 203 ? -5.922 10.890 11.058 1.00 70.12 203 MET A O 1
ATOM 1537 N N . VAL A 1 204 ? -7.692 9.645 11.665 1.00 74.06 204 VAL A N 1
ATOM 1538 C CA . VAL A 1 204 ? -7.664 8.786 10.472 1.00 74.06 204 VAL A CA 1
ATOM 1539 C C . VAL A 1 204 ? -7.843 9.635 9.213 1.00 74.06 204 VAL A C 1
ATOM 1541 O O . VAL A 1 204 ? -7.015 9.560 8.306 1.00 74.06 204 VAL A O 1
ATOM 1544 N N . VAL A 1 205 ? -8.853 10.510 9.181 1.00 74.69 205 VAL A N 1
ATOM 1545 C CA . VAL A 1 205 ? -9.076 11.423 8.046 1.00 74.69 205 VAL A CA 1
ATOM 1546 C C . VAL A 1 205 ? -7.860 12.322 7.807 1.00 74.69 205 VAL A C 1
ATOM 1548 O O . VAL A 1 205 ? -7.433 12.458 6.664 1.00 74.69 205 VAL A O 1
ATOM 1551 N N . TYR A 1 206 ? -7.254 12.878 8.860 1.00 79.19 206 TYR A N 1
ATOM 1552 C CA . TYR A 1 206 ? -6.049 13.702 8.746 1.00 79.19 206 TYR A CA 1
ATOM 1553 C C . TYR A 1 206 ? -4.884 12.944 8.101 1.00 79.19 206 TYR A C 1
ATOM 1555 O O . TYR A 1 206 ? -4.266 13.469 7.181 1.00 79.19 206 TYR A O 1
ATOM 1563 N N . VAL A 1 207 ? -4.602 11.707 8.524 1.00 73.81 207 VAL A N 1
ATOM 1564 C CA . VAL A 1 207 ? -3.511 10.902 7.947 1.00 73.81 207 VAL A CA 1
ATOM 1565 C C . VAL A 1 207 ? -3.776 10.583 6.474 1.00 73.81 207 VAL A C 1
ATOM 1567 O O . VAL A 1 207 ? -2.863 10.701 5.657 1.00 73.81 207 VAL A O 1
ATOM 1570 N N . PHE A 1 208 ? -5.016 10.241 6.108 1.00 71.31 208 PHE A N 1
ATOM 1571 C CA . PHE A 1 208 ? -5.382 10.000 4.708 1.00 71.31 208 PHE A CA 1
ATOM 1572 C C . PHE A 1 208 ? -5.261 11.263 3.852 1.00 71.31 208 PHE A C 1
ATOM 1574 O O . PHE A 1 208 ? -4.692 11.208 2.763 1.00 71.31 208 PHE A O 1
ATOM 1581 N N . VAL A 1 209 ? -5.748 12.406 4.343 1.00 75.12 209 VAL A N 1
ATOM 1582 C CA . VAL A 1 209 ? -5.668 13.689 3.632 1.00 75.12 209 VAL A CA 1
ATOM 1583 C C . VAL A 1 209 ? -4.219 14.159 3.520 1.00 75.12 209 VAL A C 1
ATOM 1585 O O . VAL A 1 209 ? -3.796 14.538 2.435 1.00 75.12 209 VAL A O 1
ATOM 1588 N N . ALA A 1 210 ? -3.431 14.079 4.593 1.00 75.81 210 ALA A N 1
ATOM 1589 C CA . ALA A 1 210 ? -2.011 14.420 4.574 1.00 75.81 210 ALA A CA 1
ATOM 1590 C C . ALA A 1 210 ? -1.232 13.506 3.621 1.00 75.81 210 ALA A C 1
ATOM 1592 O O . ALA A 1 210 ? -0.459 13.999 2.807 1.00 75.81 210 ALA A O 1
ATOM 1593 N N . GLY A 1 211 ? -1.487 12.195 3.647 1.00 71.94 211 GLY A N 1
ATOM 1594 C CA . GLY A 1 211 ? -0.898 11.250 2.699 1.00 71.94 211 GLY A CA 1
ATOM 1595 C C . GLY A 1 211 ? -1.269 11.574 1.251 1.00 71.94 211 GLY A C 1
ATOM 1596 O O . GLY A 1 211 ? -0.398 11.592 0.382 1.00 71.94 211 GLY A O 1
ATOM 1597 N N . PHE A 1 212 ? -2.537 11.907 0.994 1.00 71.62 212 PHE A N 1
ATOM 1598 C CA . PHE A 1 212 ? -3.003 12.308 -0.332 1.00 71.62 212 PHE A CA 1
ATOM 1599 C C . PHE A 1 212 ? -2.361 13.620 -0.795 1.00 71.62 212 PHE A C 1
ATOM 1601 O O . PHE A 1 212 ? -1.910 13.705 -1.934 1.00 71.62 212 PHE A O 1
ATOM 1608 N N . ILE A 1 213 ? -2.250 14.616 0.088 1.00 76.31 213 ILE A N 1
ATOM 1609 C CA . ILE A 1 213 ? -1.555 15.879 -0.186 1.00 76.31 213 ILE A CA 1
ATOM 1610 C C . ILE A 1 213 ? -0.070 15.621 -0.444 1.00 76.31 213 ILE A C 1
ATOM 1612 O O . ILE A 1 213 ? 0.464 16.170 -1.394 1.00 76.31 213 ILE A O 1
ATOM 1616 N N . CYS A 1 214 ? 0.604 14.760 0.319 1.00 74.81 214 CYS A N 1
ATOM 1617 C CA . CYS A 1 214 ? 2.005 14.408 0.077 1.00 74.81 214 CYS A CA 1
ATOM 1618 C C . CYS A 1 214 ? 2.205 13.767 -1.301 1.00 74.81 214 CYS A C 1
ATOM 1620 O O . CYS A 1 214 ? 3.132 14.143 -2.015 1.00 74.81 214 CYS A O 1
ATOM 1622 N N . VAL A 1 215 ? 1.320 12.850 -1.704 1.00 70.19 215 VAL A N 1
ATOM 1623 C CA . VAL A 1 215 ? 1.333 12.246 -3.047 1.00 70.19 215 VAL A CA 1
ATOM 1624 C C . VAL A 1 215 ? 1.051 13.300 -4.121 1.00 70.19 215 VAL A C 1
ATOM 1626 O O . VAL A 1 215 ? 1.766 13.374 -5.119 1.00 70.19 215 VAL A O 1
ATOM 1629 N N . ALA A 1 216 ? 0.048 14.152 -3.909 1.00 71.38 216 ALA A N 1
ATOM 1630 C CA . ALA A 1 216 ? -0.309 15.218 -4.836 1.00 71.38 216 ALA A CA 1
ATOM 1631 C C . ALA A 1 216 ? 0.802 16.269 -4.966 1.00 71.38 216 ALA A C 1
ATOM 1633 O O . ALA A 1 216 ? 1.077 16.706 -6.074 1.00 71.38 216 ALA A O 1
ATOM 1634 N N . CYS A 1 217 ? 1.487 16.634 -3.881 1.00 73.06 217 CYS A N 1
ATOM 1635 C CA . CYS A 1 217 ? 2.645 17.526 -3.888 1.00 73.06 217 CYS A CA 1
ATOM 1636 C C . CYS A 1 217 ? 3.845 16.860 -4.561 1.00 73.06 217 CYS A C 1
ATOM 1638 O O . CYS A 1 217 ? 4.519 17.500 -5.359 1.00 73.06 217 CYS A O 1
ATOM 1640 N N . TYR A 1 218 ? 4.084 15.569 -4.316 1.00 69.00 218 TYR A N 1
ATOM 1641 C CA . TYR A 1 218 ? 5.138 14.827 -5.008 1.00 69.00 218 TYR A CA 1
ATOM 1642 C C . TYR A 1 218 ? 4.935 14.849 -6.531 1.00 69.00 218 TYR A C 1
ATOM 1644 O O . TYR A 1 218 ? 5.884 15.071 -7.282 1.00 69.00 218 TYR A O 1
ATOM 1652 N N . HIS A 1 219 ? 3.689 14.692 -6.987 1.00 68.75 219 HIS A N 1
ATOM 1653 C CA . HIS A 1 219 ? 3.351 14.742 -8.410 1.00 68.75 219 HIS A CA 1
ATOM 1654 C C . HIS A 1 219 ? 3.201 16.162 -8.978 1.00 68.75 219 HIS A C 1
ATOM 1656 O O . HIS A 1 219 ? 3.530 16.387 -10.140 1.00 68.75 219 HIS A O 1
ATOM 1662 N N . GLY A 1 220 ? 2.700 17.112 -8.192 1.00 67.44 220 GLY A N 1
ATOM 1663 C CA . GLY A 1 220 ? 2.321 18.455 -8.632 1.00 67.44 220 GLY A CA 1
ATOM 1664 C C . GLY A 1 220 ? 3.426 19.497 -8.494 1.00 67.44 220 GLY A C 1
ATOM 1665 O O . GLY A 1 220 ? 3.485 20.421 -9.299 1.00 67.44 220 GLY A O 1
ATOM 1666 N N . CYS A 1 221 ? 4.342 19.344 -7.535 1.00 53.12 221 CYS A N 1
ATOM 1667 C CA . CYS A 1 221 ? 5.438 20.297 -7.339 1.00 53.12 221 CYS A CA 1
ATOM 1668 C C . CYS A 1 221 ? 6.555 20.166 -8.380 1.00 53.12 221 CYS A C 1
ATOM 1670 O O . CYS A 1 221 ? 7.554 20.871 -8.265 1.00 53.12 221 CYS A O 1
ATOM 1672 N N . GLY A 1 222 ? 6.417 19.291 -9.384 1.00 52.72 222 GLY A N 1
ATOM 1673 C CA . GLY A 1 222 ? 7.436 19.148 -10.417 1.00 52.72 222 GLY A CA 1
ATOM 1674 C C . GLY A 1 222 ? 8.792 18.841 -9.795 1.00 52.72 222 GLY A C 1
ATOM 1675 O O . GLY A 1 222 ? 9.793 19.453 -10.166 1.00 52.72 222 GLY A O 1
ATOM 1676 N N . CYS A 1 223 ? 8.830 17.917 -8.825 1.00 50.94 223 CYS A N 1
ATOM 1677 C CA . CYS A 1 223 ? 10.075 17.360 -8.315 1.00 50.94 223 CYS A CA 1
ATOM 1678 C C . CYS A 1 223 ? 10.754 16.498 -9.407 1.00 50.94 223 CYS A C 1
ATOM 1680 O O . CYS A 1 223 ? 11.049 15.324 -9.217 1.00 50.94 223 CYS A O 1
ATOM 1682 N N . GLU A 1 224 ? 11.084 17.129 -10.533 1.00 53.50 224 GLU A N 1
ATOM 1683 C CA . GLU A 1 224 ? 12.027 16.714 -11.561 1.00 53.50 224 GLU A CA 1
ATOM 1684 C C . GLU A 1 224 ? 13.498 17.149 -11.304 1.00 53.50 224 GLU A C 1
ATOM 1686 O O . GLU A 1 224 ? 14.295 17.008 -12.235 1.00 53.50 224 GLU A O 1
ATOM 1691 N N . PRO A 1 225 ? 13.979 17.615 -10.118 1.00 52.16 225 PRO A N 1
ATOM 1692 C CA . PRO A 1 225 ? 15.368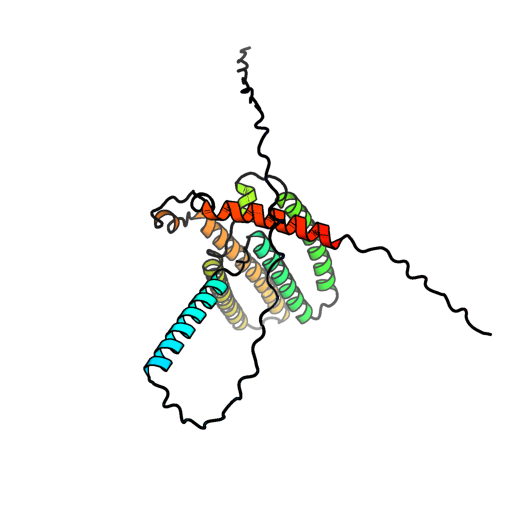 18.069 -10.013 1.00 52.16 225 PRO A CA 1
ATOM 1693 C C . PRO A 1 225 ? 16.381 16.922 -10.156 1.00 52.16 225 PRO A C 1
ATOM 1695 O O . PRO A 1 225 ? 17.567 17.173 -10.347 1.00 52.16 225 PRO A O 1
ATOM 1698 N N . ILE A 1 226 ? 15.939 15.659 -10.119 1.00 54.19 226 ILE A N 1
ATOM 1699 C CA . ILE A 1 226 ? 16.809 14.505 -10.387 1.00 54.19 226 ILE A CA 1
ATOM 1700 C C . ILE A 1 226 ? 16.889 14.202 -11.892 1.00 54.19 226 ILE A C 1
ATOM 1702 O O . ILE A 1 226 ? 17.929 13.742 -12.361 1.00 54.19 226 ILE A O 1
ATOM 1706 N N . ARG A 1 227 ? 15.849 14.513 -12.681 1.00 52.94 227 ARG A N 1
ATOM 1707 C CA . ARG A 1 227 ? 15.826 14.192 -14.118 1.00 52.94 227 ARG A CA 1
ATOM 1708 C C . ARG A 1 227 ? 16.765 15.087 -14.927 1.00 52.94 227 ARG A C 1
ATOM 1710 O O . ARG A 1 227 ? 17.373 14.615 -15.880 1.00 52.94 227 ARG A O 1
ATOM 1717 N N . SER A 1 228 ? 16.947 16.340 -14.508 1.00 57.81 228 SER A N 1
ATOM 1718 C CA . SER A 1 228 ? 17.877 17.284 -15.148 1.00 57.81 228 SER A CA 1
ATOM 1719 C C . SER A 1 228 ? 19.344 17.112 -14.728 1.00 57.81 228 SER A C 1
ATOM 1721 O O . SER A 1 228 ? 20.238 17.568 -15.441 1.00 57.81 228 SER A O 1
ATOM 1723 N N . SER A 1 229 ? 19.614 16.427 -13.610 1.00 55.34 229 SER A N 1
ATOM 1724 C CA . SER A 1 229 ? 20.983 16.157 -13.140 1.00 55.34 229 SER A CA 1
ATOM 1725 C C . SER A 1 229 ? 21.627 14.945 -13.835 1.00 55.34 229 SER A C 1
ATOM 1727 O O . SER A 1 229 ? 22.852 14.827 -13.909 1.00 55.34 229 SER A O 1
ATOM 1729 N N . ILE A 1 230 ? 20.816 14.070 -14.439 1.00 57.50 230 ILE A N 1
ATOM 1730 C CA . ILE A 1 230 ? 21.295 12.997 -15.316 1.00 57.50 230 ILE A CA 1
ATOM 1731 C C . ILE A 1 230 ? 21.551 13.602 -16.703 1.00 57.50 230 ILE A C 1
ATOM 1733 O O . ILE A 1 230 ? 20.687 13.624 -17.579 1.00 57.50 230 ILE A O 1
ATOM 1737 N N . LYS A 1 231 ? 22.761 14.134 -16.905 1.00 49.38 231 LYS A N 1
ATOM 1738 C CA . LYS A 1 231 ? 23.244 14.562 -18.226 1.00 49.38 231 LYS A CA 1
ATOM 1739 C C . LYS A 1 231 ? 23.402 13.333 -19.132 1.00 49.38 231 LYS A C 1
ATOM 1741 O O . LYS A 1 231 ? 24.463 12.720 -19.168 1.00 49.38 231 LYS A O 1
ATOM 1746 N N . GLY A 1 232 ? 22.337 12.970 -19.846 1.00 60.69 232 GLY A N 1
ATOM 1747 C CA . GLY A 1 232 ? 22.333 11.884 -20.831 1.00 60.69 232 GLY A CA 1
ATOM 1748 C C . GLY A 1 232 ? 20.930 11.329 -21.088 1.00 60.69 232 GLY A C 1
ATOM 1749 O O . GLY A 1 232 ? 20.466 10.488 -20.333 1.00 60.69 232 GLY A O 1
ATOM 1750 N N . LEU A 1 233 ? 20.280 11.832 -22.146 1.00 49.78 233 LEU A N 1
ATOM 1751 C CA . LEU A 1 233 ? 19.026 11.379 -22.783 1.00 49.78 233 LEU A CA 1
ATOM 1752 C C . LEU A 1 233 ? 17.940 10.769 -21.855 1.00 49.78 233 LEU A C 1
ATOM 1754 O O . LEU A 1 233 ? 17.868 9.551 -21.691 1.00 49.78 233 LEU A O 1
ATOM 1758 N N . PRO A 1 234 ? 17.007 11.587 -21.331 1.00 50.97 234 PRO A N 1
ATOM 1759 C CA . PRO A 1 234 ? 15.978 11.133 -20.391 1.00 50.97 234 PRO A CA 1
ATOM 1760 C C . PRO A 1 234 ? 14.824 10.306 -20.996 1.00 50.97 234 PRO A C 1
ATOM 1762 O O . PRO A 1 234 ? 13.997 9.815 -20.226 1.00 50.97 234 PRO A O 1
ATOM 1765 N N . ASP A 1 235 ? 14.756 10.121 -22.322 1.00 50.84 235 ASP A N 1
ATOM 1766 C CA . ASP A 1 235 ? 13.604 9.478 -22.992 1.00 50.84 235 ASP A CA 1
ATOM 1767 C C . ASP A 1 235 ? 13.932 8.202 -23.777 1.00 50.84 235 ASP A C 1
ATOM 1769 O O . ASP A 1 235 ? 13.043 7.541 -24.321 1.00 50.84 235 ASP A O 1
ATOM 1773 N N . THR A 1 236 ? 15.191 7.770 -23.808 1.00 52.97 236 THR A N 1
ATOM 1774 C CA . THR A 1 236 ? 15.498 6.433 -24.317 1.00 52.97 236 THR A CA 1
ATOM 1775 C C . THR A 1 236 ? 15.339 5.446 -23.176 1.00 52.97 236 THR A C 1
ATOM 1777 O O . THR A 1 236 ? 16.252 5.257 -22.375 1.00 52.97 236 THR A O 1
ATOM 1780 N N . SER A 1 237 ? 14.168 4.803 -23.096 1.00 56.75 237 SER A N 1
ATOM 1781 C CA . SER A 1 237 ? 13.977 3.617 -22.255 1.00 56.75 237 SER A CA 1
ATOM 1782 C C . SER A 1 237 ? 15.197 2.709 -22.422 1.00 56.75 237 SER A C 1
ATOM 1784 O O . SER A 1 237 ? 15.573 2.449 -23.567 1.00 56.75 237 SER A O 1
ATOM 1786 N N . TRP A 1 238 ? 15.796 2.239 -21.325 1.00 58.44 238 TRP A N 1
ATOM 1787 C CA . TRP A 1 238 ? 17.037 1.442 -21.289 1.00 58.44 238 TRP A CA 1
ATOM 1788 C C . TRP A 1 238 ? 17.138 0.374 -22.403 1.00 58.44 238 TRP A C 1
ATOM 1790 O O . TRP A 1 238 ? 18.201 0.140 -22.971 1.00 58.44 238 TRP A O 1
ATOM 1800 N N . TRP A 1 239 ? 15.994 -0.193 -22.798 1.00 52.56 239 TRP A N 1
ATOM 1801 C CA . TRP A 1 239 ? 15.812 -1.106 -23.930 1.00 52.56 239 TRP A CA 1
ATOM 1802 C C . TRP A 1 239 ? 16.389 -0.634 -25.271 1.00 52.56 239 TRP A C 1
ATOM 1804 O O . TRP A 1 239 ? 16.855 -1.460 -26.049 1.00 52.56 239 TRP A O 1
ATOM 1814 N N . ARG A 1 240 ? 16.383 0.672 -25.556 1.00 56.03 240 ARG A N 1
ATOM 1815 C CA . ARG A 1 240 ? 16.818 1.233 -26.844 1.00 56.03 240 ARG A CA 1
ATOM 1816 C C . ARG A 1 240 ? 18.340 1.403 -26.938 1.00 56.03 240 ARG A C 1
ATOM 1818 O O . ARG A 1 240 ? 18.851 1.645 -28.024 1.00 56.03 240 ARG A O 1
ATOM 1825 N N . HIS A 1 241 ? 19.069 1.294 -25.827 1.00 55.50 241 HIS A N 1
ATOM 1826 C CA . HIS A 1 241 ? 20.532 1.444 -25.790 1.00 55.50 241 HIS A CA 1
ATOM 1827 C C . HIS A 1 241 ? 21.278 0.136 -25.516 1.00 55.50 241 HIS A C 1
ATOM 1829 O O . HIS A 1 241 ? 22.504 0.129 -25.514 1.00 55.50 241 HIS A O 1
ATOM 1835 N N . ASN A 1 242 ? 20.567 -0.984 -25.350 1.00 52.09 242 ASN A N 1
ATOM 1836 C CA . ASN A 1 242 ? 21.190 -2.292 -25.154 1.00 52.09 242 ASN A CA 1
ATOM 1837 C C . ASN A 1 242 ? 20.669 -3.344 -26.160 1.00 52.09 242 ASN A C 1
ATOM 1839 O O . ASN A 1 242 ? 20.014 -4.316 -25.766 1.00 52.09 242 ASN A O 1
ATOM 1843 N N . PRO A 1 243 ? 20.929 -3.161 -27.474 1.00 54.06 243 PRO A N 1
ATOM 1844 C CA . PRO A 1 243 ? 20.429 -4.047 -28.531 1.00 54.06 243 PRO A CA 1
ATOM 1845 C C . PRO A 1 243 ? 20.991 -5.478 -28.457 1.00 54.06 243 PRO A C 1
ATOM 1847 O O . PRO A 1 243 ? 20.426 -6.388 -29.053 1.00 54.06 243 PRO A O 1
ATOM 1850 N N . SER A 1 244 ? 22.051 -5.727 -27.682 1.00 54.44 244 SER A N 1
ATOM 1851 C CA . SER A 1 244 ? 22.642 -7.064 -27.525 1.00 54.44 244 SER A CA 1
ATOM 1852 C C . SER A 1 244 ? 21.790 -8.033 -26.690 1.00 54.44 244 SER A C 1
ATOM 1854 O O . SER A 1 244 ? 22.034 -9.238 -26.715 1.00 54.44 244 SER A O 1
ATOM 1856 N N . ARG A 1 245 ? 20.763 -7.551 -25.967 1.00 49.62 245 ARG A N 1
ATOM 1857 C CA . ARG A 1 245 ? 19.880 -8.394 -25.131 1.00 49.62 245 ARG A CA 1
ATOM 1858 C C . ARG A 1 245 ? 18.478 -8.641 -25.700 1.00 49.62 245 ARG A C 1
ATOM 1860 O O . ARG A 1 245 ? 17.746 -9.452 -25.131 1.00 49.62 245 ARG A O 1
ATOM 1867 N N . SER A 1 246 ? 18.086 -8.006 -26.807 1.00 49.38 246 SER A N 1
ATOM 1868 C CA . SER A 1 246 ? 16.780 -8.261 -27.445 1.00 49.38 246 SER A CA 1
ATOM 1869 C C . SER A 1 246 ? 16.739 -9.617 -28.163 1.00 49.38 246 SER A C 1
ATOM 1871 O O . SER A 1 246 ? 15.727 -10.314 -28.080 1.00 49.38 246 SER A O 1
ATOM 1873 N N . HIS A 1 247 ? 17.854 -10.056 -28.758 1.00 53.28 247 HIS A N 1
ATOM 1874 C CA . HIS A 1 247 ? 17.943 -11.371 -29.407 1.00 53.28 247 HIS A CA 1
ATOM 1875 C C . HIS A 1 247 ? 17.739 -12.539 -28.429 1.00 53.28 247 HIS A C 1
ATOM 1877 O O . HIS A 1 247 ? 17.055 -13.502 -28.760 1.00 53.28 247 HIS A O 1
ATOM 1883 N N . LEU A 1 248 ? 18.225 -12.426 -27.188 1.00 52.19 248 LEU A N 1
ATOM 1884 C CA . LEU A 1 248 ? 18.067 -13.471 -26.168 1.00 52.19 248 LEU A CA 1
ATOM 1885 C C . LEU A 1 248 ? 16.610 -13.676 -25.726 1.00 52.19 248 LEU A C 1
ATOM 1887 O O . LEU A 1 248 ? 16.237 -14.791 -25.369 1.00 52.19 248 LEU A O 1
ATOM 1891 N N . ARG A 1 249 ? 15.754 -12.646 -25.782 1.00 50.47 249 ARG A N 1
ATOM 1892 C CA . ARG A 1 249 ? 14.340 -12.796 -25.398 1.00 50.47 249 ARG A CA 1
ATOM 1893 C C . ARG A 1 249 ? 13.524 -13.556 -26.434 1.00 50.47 249 ARG A C 1
ATOM 1895 O O . ARG A 1 249 ? 12.691 -14.364 -26.036 1.00 50.47 249 ARG A O 1
ATOM 1902 N N . HIS A 1 250 ? 13.791 -13.368 -27.725 1.00 51.59 250 HIS A N 1
ATOM 1903 C CA . HIS A 1 250 ? 13.135 -14.174 -28.756 1.00 51.59 250 HIS A CA 1
ATOM 1904 C C . HIS A 1 250 ? 13.561 -15.644 -28.664 1.00 51.59 250 HIS A C 1
ATOM 1906 O O . HIS A 1 250 ? 12.705 -16.524 -28.723 1.00 51.59 250 HIS A O 1
ATOM 1912 N N . THR A 1 251 ? 14.838 -15.931 -28.393 1.00 53.31 251 THR A N 1
ATOM 1913 C CA . THR A 1 251 ? 15.312 -17.317 -28.242 1.00 53.31 251 THR A CA 1
ATOM 1914 C C . THR A 1 251 ? 14.769 -17.988 -26.977 1.00 53.31 251 THR A C 1
ATOM 1916 O O . THR A 1 251 ? 14.334 -19.137 -27.036 1.00 53.31 251 THR A O 1
ATOM 1919 N N . VAL A 1 252 ? 14.721 -17.280 -25.841 1.00 55.19 252 VAL A N 1
ATOM 1920 C CA . VAL A 1 252 ? 14.177 -17.829 -24.584 1.00 55.19 252 VAL A CA 1
ATOM 1921 C C . VAL A 1 252 ? 12.664 -18.041 -24.675 1.00 55.19 252 VAL A C 1
ATOM 1923 O O . VAL A 1 252 ? 12.183 -19.082 -24.234 1.00 55.19 252 VAL A O 1
ATOM 1926 N N . PHE A 1 253 ? 11.913 -17.131 -25.304 1.00 52.09 253 PHE A N 1
ATOM 1927 C CA . PHE A 1 253 ? 10.467 -17.309 -25.489 1.00 52.09 253 PHE A CA 1
ATOM 1928 C C . PHE A 1 253 ? 10.156 -18.488 -26.429 1.00 52.09 253 PHE A C 1
ATOM 1930 O O . PHE A 1 253 ? 9.277 -19.299 -26.134 1.00 52.09 253 PHE A O 1
ATOM 1937 N N . VAL A 1 254 ? 10.934 -18.666 -27.506 1.00 58.69 254 VAL A N 1
ATOM 1938 C CA . VAL A 1 254 ? 10.816 -19.832 -28.403 1.00 58.69 254 VAL A CA 1
ATOM 1939 C C . VAL A 1 254 ? 11.185 -21.140 -27.685 1.00 58.69 254 VAL A C 1
ATOM 1941 O O . VAL A 1 254 ? 10.504 -22.151 -27.868 1.00 58.69 254 VAL A O 1
ATOM 1944 N N . LEU A 1 255 ? 12.201 -21.135 -26.815 1.00 52.25 255 LEU A N 1
ATOM 1945 C CA . LEU A 1 255 ? 12.581 -22.310 -26.020 1.00 52.25 255 LEU A CA 1
ATOM 1946 C C . LEU A 1 255 ? 11.531 -22.673 -24.958 1.00 52.25 255 LEU A C 1
ATOM 1948 O O . LEU A 1 255 ? 11.237 -23.856 -24.776 1.00 52.25 255 LEU A O 1
ATOM 1952 N N . GLN A 1 256 ? 10.904 -21.690 -24.305 1.00 55.09 256 GLN A N 1
ATOM 1953 C CA . GLN A 1 256 ? 9.877 -21.940 -23.284 1.00 55.09 256 GLN A CA 1
ATOM 1954 C C . GLN A 1 256 ? 8.571 -22.494 -23.883 1.00 55.09 256 GLN A C 1
ATOM 1956 O O . GLN A 1 256 ? 7.949 -23.387 -23.297 1.00 55.09 256 GLN A O 1
ATOM 1961 N N . VAL A 1 257 ? 8.190 -22.034 -25.081 1.00 57.31 257 VAL A N 1
ATOM 1962 C CA . VAL A 1 257 ? 7.038 -22.568 -25.833 1.00 57.31 257 VAL A CA 1
ATOM 1963 C C . VAL A 1 257 ? 7.319 -23.984 -26.364 1.00 57.31 257 VAL A C 1
ATOM 1965 O O . VAL A 1 257 ? 6.421 -24.829 -26.389 1.00 57.31 257 VAL A O 1
ATOM 1968 N N . ARG A 1 258 ? 8.571 -24.307 -26.724 1.00 52.31 258 ARG A N 1
ATOM 1969 C CA . ARG A 1 258 ? 8.952 -25.684 -27.099 1.00 52.31 258 ARG A CA 1
ATOM 1970 C C . ARG A 1 258 ? 8.957 -26.638 -25.902 1.00 52.31 258 ARG A C 1
ATOM 1972 O O . ARG A 1 258 ? 8.448 -27.749 -26.024 1.00 52.31 258 ARG A O 1
ATOM 1979 N N . ALA A 1 259 ? 9.451 -26.209 -24.740 1.00 52.47 259 ALA A N 1
ATOM 1980 C CA . ALA A 1 259 ? 9.496 -27.047 -23.538 1.00 52.47 259 ALA A CA 1
ATOM 1981 C C . ALA A 1 259 ? 8.097 -27.395 -22.987 1.00 52.47 259 ALA A C 1
ATOM 1983 O O . ALA A 1 259 ? 7.895 -28.478 -22.437 1.00 52.47 259 ALA A O 1
ATOM 1984 N N . THR A 1 260 ? 7.110 -26.514 -23.172 1.00 50.81 260 THR A N 1
ATOM 1985 C CA . THR A 1 260 ? 5.719 -26.777 -22.765 1.00 50.81 260 THR A CA 1
ATOM 1986 C C . THR A 1 260 ? 4.989 -27.728 -23.713 1.00 50.81 260 THR A C 1
ATOM 1988 O O . THR A 1 260 ? 4.172 -28.514 -23.242 1.00 50.81 260 THR A O 1
ATOM 1991 N N . ARG A 1 261 ? 5.328 -27.770 -25.011 1.00 51.50 261 ARG A N 1
ATOM 1992 C CA . ARG A 1 261 ? 4.751 -28.766 -25.938 1.00 51.50 261 ARG A CA 1
ATOM 1993 C C . ARG A 1 261 ? 5.230 -30.199 -25.690 1.00 51.50 261 ARG A C 1
ATOM 1995 O O . ARG A 1 261 ? 4.490 -31.128 -25.994 1.00 51.50 261 ARG A O 1
ATOM 2002 N N . VAL A 1 262 ? 6.413 -30.402 -25.110 1.00 51.50 262 VAL A N 1
ATOM 2003 C CA . VAL A 1 262 ? 6.945 -31.758 -24.863 1.00 51.50 262 VAL A CA 1
ATOM 2004 C C . VAL A 1 262 ? 6.307 -32.420 -23.631 1.00 51.50 262 VAL A C 1
ATOM 2006 O O . VAL A 1 262 ? 6.195 -33.641 -23.582 1.00 51.50 262 VAL A O 1
ATOM 2009 N N . LYS A 1 263 ? 5.793 -31.649 -22.662 1.00 50.31 263 LYS A N 1
ATOM 2010 C CA . LYS A 1 263 ? 5.193 -32.205 -21.432 1.00 50.31 263 LYS A CA 1
ATOM 2011 C C . LYS A 1 263 ? 3.743 -32.697 -21.556 1.00 50.31 263 LYS A C 1
ATOM 2013 O O . LYS A 1 263 ? 3.246 -33.283 -20.601 1.00 50.31 263 LYS A O 1
ATOM 2018 N N . PHE A 1 264 ? 3.078 -32.520 -22.700 1.00 50.22 264 PHE A N 1
ATOM 2019 C CA . PHE A 1 264 ? 1.702 -33.009 -22.905 1.00 50.22 264 PHE A CA 1
ATOM 2020 C C . PHE A 1 264 ? 1.596 -34.325 -23.688 1.00 50.22 264 PHE A C 1
ATOM 2022 O O . PHE A 1 264 ? 0.492 -34.825 -23.887 1.00 50.22 264 PHE A O 1
ATOM 2029 N N . ALA A 1 265 ? 2.715 -34.947 -24.064 1.00 50.84 265 ALA A N 1
ATOM 2030 C CA . ALA A 1 265 ? 2.717 -36.319 -24.568 1.00 50.84 265 ALA A CA 1
ATOM 2031 C C . ALA A 1 265 ? 2.796 -37.321 -23.399 1.00 50.84 265 ALA A C 1
ATOM 2033 O O . ALA A 1 265 ? 3.774 -38.047 -23.253 1.00 50.84 265 ALA A O 1
ATOM 2034 N N . VAL A 1 266 ? 1.779 -37.339 -22.530 1.00 57.78 266 VAL A N 1
ATOM 2035 C CA . VAL A 1 266 ? 1.598 -38.430 -21.560 1.00 57.78 266 VAL A CA 1
ATOM 2036 C C . VAL A 1 266 ? 0.745 -39.506 -22.239 1.00 57.78 266 VAL A C 1
ATOM 2038 O O . VAL A 1 266 ? -0.413 -39.233 -22.566 1.00 57.78 266 VAL A O 1
ATOM 2041 N N . PRO A 1 267 ? 1.273 -40.717 -22.489 1.00 51.88 267 PRO A N 1
ATOM 2042 C CA . PRO A 1 267 ? 0.485 -41.796 -23.063 1.00 51.88 267 PRO A CA 1
ATOM 2043 C C . PRO A 1 267 ? -0.596 -42.223 -22.065 1.00 51.88 267 PRO A C 1
ATOM 2045 O O . PRO A 1 267 ? -0.309 -42.670 -20.954 1.00 51.88 267 PRO A O 1
ATOM 2048 N N . SER A 1 268 ? -1.854 -42.076 -22.483 1.00 56.28 268 SER A N 1
ATOM 2049 C CA . SER A 1 268 ? -3.040 -42.577 -21.790 1.00 56.28 268 SER A CA 1
ATOM 2050 C C . SER A 1 268 ? -3.000 -44.108 -21.746 1.00 56.28 268 SER A C 1
ATOM 2052 O O . SER A 1 268 ? -3.538 -44.794 -22.614 1.00 56.28 268 SER A O 1
ATOM 2054 N N . SER A 1 269 ? -2.317 -44.663 -20.746 1.00 55.34 269 SER A N 1
ATOM 2055 C CA . SER A 1 269 ? -2.449 -46.071 -20.389 1.00 55.34 269 SER A CA 1
ATOM 2056 C C . SER A 1 269 ? -3.574 -46.197 -19.363 1.00 55.34 269 SER A C 1
ATOM 2058 O O . SER A 1 269 ? -3.515 -45.677 -18.251 1.00 55.34 269 SER A O 1
ATOM 2060 N N . ARG A 1 270 ? -4.656 -46.845 -19.801 1.00 49.31 270 ARG A N 1
ATOM 2061 C CA . ARG A 1 270 ? -5.817 -47.245 -19.001 1.00 49.31 270 ARG A CA 1
ATOM 2062 C C . ARG A 1 270 ? -5.371 -47.929 -17.706 1.00 49.31 270 ARG A C 1
ATOM 2064 O O . ARG A 1 270 ? -4.904 -49.063 -17.753 1.00 49.31 270 ARG A O 1
ATOM 2071 N N . GLN A 1 271 ? -5.625 -47.309 -16.557 1.00 50.84 271 GLN A N 1
ATOM 2072 C CA . GLN A 1 271 ? -5.819 -48.060 -15.319 1.00 50.84 271 GLN A CA 1
ATOM 2073 C C . GLN A 1 271 ? -7.266 -48.555 -15.282 1.00 50.84 271 GLN A C 1
ATOM 2075 O O . GLN A 1 271 ? -8.204 -47.791 -15.057 1.00 50.84 271 GLN A O 1
ATOM 2080 N N . GLN A 1 272 ? -7.448 -49.847 -15.551 1.00 55.03 272 GLN A N 1
ATOM 2081 C CA . GLN A 1 272 ? -8.668 -50.562 -15.197 1.00 55.03 272 GLN A CA 1
ATOM 2082 C C . GLN A 1 272 ? -8.702 -50.711 -13.673 1.00 55.03 272 GLN A C 1
ATOM 2084 O O . GLN A 1 272 ? -7.927 -51.475 -13.103 1.00 55.03 272 GLN A O 1
ATOM 2089 N N . TYR A 1 273 ? -9.599 -49.984 -13.013 1.00 57.03 273 TYR A N 1
ATOM 2090 C CA . TYR A 1 273 ? -9.955 -50.268 -11.629 1.00 57.03 273 TYR A CA 1
ATOM 2091 C C . TYR A 1 273 ? -10.859 -51.503 -11.609 1.00 57.03 273 TYR A C 1
ATOM 2093 O O . TYR A 1 273 ? -12.015 -51.454 -12.030 1.00 57.03 273 TYR A O 1
ATOM 2101 N N . VAL A 1 274 ? -10.312 -52.625 -11.142 1.00 61.38 274 VAL A N 1
ATOM 2102 C CA . VAL A 1 274 ? -11.085 -53.811 -10.770 1.00 61.38 274 VAL A CA 1
ATOM 2103 C C . VAL A 1 274 ? -11.806 -53.483 -9.464 1.00 61.38 274 VAL A C 1
ATOM 2105 O O . VAL A 1 274 ? -11.184 -53.356 -8.412 1.00 61.38 274 VAL A O 1
ATOM 2108 N N . VAL A 1 275 ? -13.123 -53.302 -9.544 1.00 67.50 275 VAL A N 1
ATOM 2109 C CA . VAL A 1 275 ? -13.998 -53.144 -8.379 1.00 67.50 275 VAL A CA 1
ATOM 2110 C C . VAL A 1 275 ? -14.192 -54.525 -7.758 1.00 67.50 275 VAL A C 1
ATOM 2112 O O . VAL A 1 275 ? -14.905 -55.364 -8.306 1.00 67.50 275 VAL A O 1
ATOM 2115 N N . ALA A 1 276 ? -13.530 -54.778 -6.630 1.00 66.75 276 ALA A N 1
ATOM 2116 C CA . ALA A 1 276 ? -13.811 -55.939 -5.798 1.00 66.75 276 ALA A CA 1
ATOM 2117 C C . ALA A 1 276 ? -15.164 -55.728 -5.099 1.00 66.75 276 ALA A C 1
ATOM 2119 O O . ALA A 1 276 ? -15.339 -54.775 -4.340 1.00 66.75 276 ALA A O 1
ATOM 2120 N N . GLY A 1 277 ? -16.133 -56.591 -5.409 1.00 63.19 277 GLY A N 1
ATOM 2121 C CA . GLY A 1 277 ? -17.441 -56.601 -4.761 1.00 63.19 277 GLY A CA 1
ATOM 2122 C C . GLY A 1 277 ? -17.361 -57.094 -3.308 1.00 63.19 277 GLY A C 1
ATOM 2123 O O . GLY A 1 277 ? -16.457 -57.862 -2.971 1.00 63.19 277 GLY A O 1
ATOM 2124 N N . PRO A 1 278 ? -18.293 -56.669 -2.440 1.00 66.06 278 PRO A N 1
ATOM 2125 C CA . PRO A 1 278 ? -18.347 -57.121 -1.056 1.00 66.06 278 PRO A CA 1
ATOM 2126 C C . PRO A 1 278 ? -18.800 -58.585 -0.987 1.00 66.06 278 PRO A C 1
ATOM 2128 O O . PRO A 1 278 ? -19.849 -58.948 -1.519 1.00 66.06 278 PRO A O 1
ATOM 2131 N N . GLY A 1 279 ? -17.982 -59.418 -0.340 1.00 66.81 279 GLY A N 1
ATOM 2132 C CA . GLY A 1 279 ? -18.327 -60.791 0.011 1.00 66.81 279 GLY A CA 1
ATOM 2133 C C . GLY A 1 279 ? -19.393 -60.829 1.105 1.00 66.81 279 GLY A C 1
ATOM 2134 O O . GLY A 1 279 ? -19.306 -60.091 2.087 1.00 66.81 279 GLY A O 1
ATOM 2135 N N . SER A 1 280 ? -20.389 -61.678 0.868 1.00 59.09 280 SER A N 1
ATOM 2136 C CA . SER A 1 280 ? -21.408 -62.176 1.797 1.00 59.09 280 SER A CA 1
ATOM 2137 C C . SER A 1 280 ? -20.823 -63.024 2.917 1.00 59.09 280 SER A C 1
ATOM 2139 O O . SER A 1 280 ? -19.929 -63.837 2.580 1.00 59.09 280 SER A O 1
#

Radius of gyration: 34.33 Å; chains: 1; bounding box: 78×93×85 Å

Secondary structure (DSSP, 8-state):
----------------------PPPPS-S-------------------------HHHHHHHHHHHHHHHHHHHHHHHHS------HHHHHHHHHHHHHHHHHHHHHTTT--HHHHHHHHHHHHHHHHHHHHHHHHHHS---HHHHHHHH---HHHHHHHHHHHHHHHHHHHHHHHHHHHHHHHS----HHHHHHHHHHHHHHHHHHHHHHHHHHHHHHHHTT--TTTTTS-S-TTS-GGGT-GGGHHHHHHHHHHHHHHHHHTT-----------PPPP-